Protein AF-0000000077171572 (afdb_homodimer)

Structure (mmCIF, N/CA/C/O backbone):
data_AF-0000000077171572-model_v1
#
loop_
_entity.id
_entity.type
_entity.pdbx_description
1 polymer 'Glr1565 protein'
#
loop_
_atom_site.group_PDB
_atom_site.id
_atom_site.type_symbol
_atom_site.label_atom_id
_atom_site.label_alt_id
_atom_site.label_comp_id
_atom_site.label_asym_id
_atom_site.label_entity_id
_atom_site.label_seq_id
_atom_site.pdbx_PDB_ins_code
_atom_site.Cartn_x
_atom_site.Cartn_y
_atom_site.Cartn_z
_atom_site.occupancy
_atom_site.B_iso_or_equiv
_atom_site.auth_seq_id
_atom_site.auth_comp_id
_atom_site.auth_asym_id
_atom_site.auth_atom_id
_atom_site.pdbx_PDB_model_num
ATOM 1 N N . MET A 1 1 ? 3.957 2.904 20.516 1 80.75 1 MET A N 1
ATOM 2 C CA . MET A 1 1 ? 4.52 3.291 19.234 1 80.75 1 MET A CA 1
ATOM 3 C C . MET A 1 1 ? 4.055 2.342 18.125 1 80.75 1 MET A C 1
ATOM 5 O O . MET A 1 1 ? 3.82 1.159 18.375 1 80.75 1 MET A O 1
ATOM 9 N N . LYS A 1 2 ? 3.732 2.836 16.984 1 92.31 2 LYS A N 1
ATOM 10 C CA . LYS A 1 2 ? 3.234 2.014 15.883 1 92.31 2 LYS A CA 1
ATOM 11 C C . LYS A 1 2 ? 4.148 2.117 14.664 1 92.31 2 LYS A C 1
ATOM 13 O O . LYS A 1 2 ? 4.82 3.131 14.469 1 92.31 2 LYS A O 1
ATOM 18 N N . ASN A 1 3 ? 4.188 0.983 13.938 1 97.88 3 ASN A N 1
ATOM 19 C CA . ASN A 1 3 ? 4.84 1.062 12.633 1 97.88 3 ASN A CA 1
ATOM 20 C C . ASN A 1 3 ? 4.078 1.971 11.68 1 97.88 3 ASN A C 1
ATOM 22 O O . ASN A 1 3 ? 2.918 2.307 11.922 1 97.88 3 ASN A O 1
ATOM 26 N N . PRO A 1 4 ? 4.66 2.393 10.641 1 98.5 4 PRO A N 1
ATOM 27 C CA . PRO A 1 4 ? 4.16 3.502 9.828 1 98.5 4 PRO A CA 1
ATOM 28 C C . PRO A 1 4 ? 2.781 3.221 9.227 1 98.5 4 PRO A C 1
ATOM 30 O O . PRO A 1 4 ? 1.918 4.102 9.219 1 98.5 4 PRO A O 1
ATOM 33 N N . ALA A 1 5 ? 2.539 2.006 8.734 1 98.69 5 ALA A N 1
ATOM 34 C CA . ALA A 1 5 ? 1.298 1.762 8.008 1 98.69 5 ALA A CA 1
ATOM 35 C C . ALA A 1 5 ? 0.425 0.744 8.734 1 98.69 5 ALA A C 1
ATOM 37 O O . ALA A 1 5 ? 0.934 -0.217 9.312 1 98.69 5 ALA A O 1
ATOM 38 N N . SER A 1 6 ? -0.916 0.89 8.539 1 97.69 6 SER A N 1
ATOM 39 C CA . SER A 1 6 ? -1.794 0.029 9.32 1 97.69 6 SER A CA 1
ATOM 40 C C . SER A 1 6 ? -2.861 -0.617 8.445 1 97.69 6 SER A C 1
ATOM 42 O O . SER A 1 6 ? -3.57 -1.524 8.891 1 97.69 6 SER A O 1
ATOM 44 N N . TYR A 1 7 ? -3.004 -0.207 7.246 1 98.38 7 TYR A N 1
ATOM 45 C CA . TYR A 1 7 ? -4.078 -0.691 6.387 1 98.38 7 TYR A CA 1
ATOM 46 C C . TYR A 1 7 ? -3.76 -0.437 4.918 1 98.38 7 TYR A C 1
ATOM 48 O O . TYR A 1 7 ? -2.879 0.366 4.598 1 98.38 7 TYR A O 1
ATOM 56 N N . PHE A 1 8 ? -4.336 -1.22 3.998 1 98.88 8 PHE A N 1
ATOM 57 C CA . PHE A 1 8 ? -4.164 -0.96 2.574 1 98.88 8 PHE A CA 1
ATOM 58 C C . PHE A 1 8 ? -5.461 -1.208 1.817 1 98.88 8 PHE A C 1
ATOM 60 O O . PHE A 1 8 ? -6.359 -1.885 2.32 1 98.88 8 PHE A O 1
ATOM 67 N N . GLU A 1 9 ? -5.535 -0.619 0.633 1 98.88 9 GLU A N 1
ATOM 68 C CA . GLU A 1 9 ? -6.613 -0.915 -0.305 1 98.88 9 GLU A CA 1
ATOM 69 C C . GLU A 1 9 ? -6.066 -1.173 -1.707 1 98.88 9 GLU A C 1
ATOM 71 O O . GLU A 1 9 ? -5.152 -0.484 -2.16 1 98.88 9 GLU A O 1
ATOM 76 N N . ILE A 1 10 ? -6.602 -2.164 -2.334 1 98.94 10 ILE A N 1
ATOM 77 C CA . ILE A 1 10 ? -6.324 -2.445 -3.738 1 98.94 10 ILE A CA 1
ATOM 78 C C . ILE A 1 10 ? -7.547 -2.096 -4.586 1 98.94 10 ILE A C 1
ATOM 80 O O . ILE A 1 10 ? -8.617 -2.688 -4.418 1 98.94 10 ILE A O 1
ATOM 84 N N . PRO A 1 11 ? -7.406 -1.136 -5.465 1 98.94 11 PRO A N 1
ATOM 85 C CA . PRO A 1 11 ? -8.539 -0.764 -6.312 1 98.94 11 PRO A CA 1
ATOM 86 C C . PRO A 1 11 ? -8.914 -1.856 -7.312 1 98.94 11 PRO A C 1
ATOM 88 O O . PRO A 1 11 ? -8.031 -2.535 -7.848 1 98.94 11 PRO A O 1
ATOM 91 N N . VAL A 1 12 ? -10.188 -1.938 -7.566 1 98.88 12 VAL A N 1
ATOM 92 C CA . VAL A 1 12 ? -10.617 -2.961 -8.516 1 98.88 12 VAL A CA 1
ATOM 93 C C . VAL A 1 12 ? -11.734 -2.408 -9.398 1 98.88 12 VAL A C 1
ATOM 95 O O . VAL A 1 12 ? -12.492 -1.529 -8.984 1 98.88 12 VAL A O 1
ATOM 98 N N . LEU A 1 13 ? -11.867 -2.916 -10.641 1 98.62 13 LEU A N 1
ATOM 99 C CA . LEU A 1 13 ? -12.922 -2.537 -11.578 1 98.62 13 LEU A CA 1
ATOM 100 C C . LEU A 1 13 ? -14.18 -3.363 -11.344 1 98.62 13 LEU A C 1
ATOM 102 O O . LEU A 1 13 ? -15.297 -2.852 -11.469 1 98.62 13 LEU A O 1
ATOM 106 N N . ASP A 1 14 ? -14.008 -4.594 -11.055 1 98.69 14 ASP A N 1
ATOM 107 C CA . ASP A 1 14 ? -15.07 -5.555 -10.773 1 98.69 14 ASP A CA 1
ATOM 108 C C . ASP A 1 14 ? -14.781 -6.34 -9.492 1 98.69 14 ASP A C 1
ATOM 110 O O . ASP A 1 14 ? -13.938 -7.238 -9.492 1 98.69 14 ASP A O 1
ATOM 114 N N . ILE A 1 15 ? -15.578 -6.059 -8.445 1 98.81 15 ILE A N 1
ATOM 115 C CA . ILE A 1 15 ? -15.273 -6.57 -7.109 1 98.81 15 ILE A CA 1
ATOM 116 C C . ILE A 1 15 ? -15.477 -8.086 -7.078 1 98.81 15 ILE A C 1
ATOM 118 O O . ILE A 1 15 ? -14.727 -8.805 -6.418 1 98.81 15 ILE A O 1
ATOM 122 N N . GLU A 1 16 ? -16.438 -8.602 -7.816 1 98.69 16 GLU A N 1
ATOM 123 C CA . GLU A 1 16 ? -16.672 -10.039 -7.848 1 98.69 16 GLU A CA 1
ATOM 124 C C . GLU A 1 16 ? -15.516 -10.773 -8.523 1 98.69 16 GLU A C 1
ATOM 126 O O . GLU A 1 16 ? -15.047 -11.805 -8.031 1 98.69 16 GLU A O 1
ATOM 131 N N . ARG A 1 17 ? -15.094 -10.234 -9.609 1 98.75 17 ARG A N 1
ATOM 132 C CA . ARG A 1 17 ? -13.961 -10.82 -10.328 1 98.75 17 ARG A CA 1
ATOM 133 C C . ARG A 1 17 ? -12.695 -10.789 -9.469 1 98.75 17 ARG A C 1
ATOM 135 O O . ARG A 1 17 ? -11.945 -11.766 -9.43 1 98.75 17 ARG A O 1
ATOM 142 N N . ALA A 1 18 ? -12.461 -9.703 -8.797 1 98.88 18 ALA A N 1
ATOM 143 C CA . ALA A 1 18 ? -11.281 -9.562 -7.945 1 98.88 18 ALA A CA 1
ATOM 144 C C . ALA A 1 18 ? -11.328 -10.547 -6.777 1 98.88 18 ALA A C 1
ATOM 146 O O . ALA A 1 18 ? -10.328 -11.18 -6.453 1 98.88 18 ALA A O 1
ATOM 147 N N . VAL A 1 19 ? -12.484 -10.625 -6.148 1 98.88 19 VAL A N 1
ATOM 148 C CA . VAL A 1 19 ? -12.648 -11.547 -5.031 1 98.88 19 VAL A CA 1
ATOM 149 C C . VAL A 1 19 ? -12.352 -12.977 -5.492 1 98.88 19 VAL A C 1
ATOM 151 O O . VAL A 1 19 ? -11.648 -13.719 -4.809 1 98.88 19 VAL A O 1
ATOM 154 N N . GLN A 1 20 ? -12.867 -13.352 -6.602 1 98.81 20 GLN A N 1
ATOM 155 C CA . GLN A 1 20 ? -12.609 -14.68 -7.145 1 98.81 20 GLN A CA 1
ATOM 156 C C . GLN A 1 20 ? -11.117 -14.906 -7.379 1 98.81 20 GLN A C 1
ATOM 158 O O . GLN A 1 20 ? -10.578 -15.953 -7.027 1 98.81 20 GLN A O 1
ATOM 163 N N . PHE A 1 21 ? -10.461 -13.945 -7.914 1 98.94 21 PHE A N 1
ATOM 164 C CA . PHE A 1 21 ? -9.039 -14.016 -8.203 1 98.94 21 PHE A CA 1
ATOM 165 C C . PHE A 1 21 ? -8.227 -14.195 -6.926 1 98.94 21 PHE A C 1
ATOM 167 O O . PHE A 1 21 ? -7.461 -15.148 -6.797 1 98.94 21 PHE A O 1
ATOM 174 N N . TYR A 1 22 ? -8.383 -13.305 -6 1 98.94 22 TYR A N 1
ATOM 175 C CA . TYR A 1 22 ? -7.57 -13.305 -4.789 1 98.94 22 TYR A CA 1
ATOM 176 C C . TYR A 1 22 ? -7.902 -14.508 -3.912 1 98.94 22 TYR A C 1
ATOM 178 O O . TYR A 1 22 ? -7.031 -15.039 -3.219 1 98.94 22 TYR A O 1
ATOM 186 N N . SER A 1 23 ? -9.18 -14.961 -3.934 1 98.88 23 SER A N 1
ATOM 187 C CA . SER A 1 23 ? -9.531 -16.188 -3.223 1 98.88 23 SER A CA 1
ATOM 188 C C . SER A 1 23 ? -8.836 -17.406 -3.836 1 98.88 23 SER A C 1
ATOM 190 O O . SER A 1 23 ? -8.312 -18.25 -3.115 1 98.88 23 SER A O 1
ATOM 192 N N . ALA A 1 24 ? -8.852 -17.469 -5.109 1 98.88 24 ALA A N 1
ATOM 193 C CA . ALA A 1 24 ? -8.227 -18.594 -5.805 1 98.88 24 ALA A CA 1
ATOM 194 C C . ALA A 1 24 ? -6.719 -18.609 -5.578 1 98.88 24 ALA A C 1
ATOM 196 O O . ALA A 1 24 ? -6.117 -19.672 -5.434 1 98.88 24 ALA A O 1
ATOM 197 N N . VAL A 1 25 ? -6.098 -17.484 -5.59 1 98.88 25 VAL A N 1
ATOM 198 C CA . VAL A 1 25 ? -4.645 -17.375 -5.543 1 98.88 25 VAL A CA 1
ATOM 199 C C . VAL A 1 25 ? -4.156 -17.562 -4.109 1 98.88 25 VAL A C 1
ATOM 201 O O . VAL A 1 25 ? -3.145 -18.234 -3.875 1 98.88 25 VAL A O 1
ATOM 204 N N . PHE A 1 26 ? -4.898 -17 -3.104 1 98.69 26 PHE A N 1
ATOM 205 C CA . PHE A 1 26 ? -4.352 -16.938 -1.754 1 98.69 26 PHE A CA 1
ATOM 206 C C . PHE A 1 26 ? -5.203 -17.766 -0.79 1 98.69 26 PHE A C 1
ATOM 208 O O . PHE A 1 26 ? -4.797 -18 0.349 1 98.69 26 PHE A O 1
ATOM 215 N N . GLY A 1 27 ? -6.418 -18.062 -1.201 1 98.19 27 GLY A N 1
ATOM 216 C CA . GLY A 1 27 ? -7.309 -18.828 -0.352 1 98.19 27 GLY A CA 1
ATOM 217 C C . GLY A 1 27 ? -8.062 -17.984 0.657 1 98.19 27 GLY A C 1
ATOM 218 O O . GLY A 1 27 ? -8.617 -18.5 1.624 1 98.19 27 GLY A O 1
ATOM 219 N N . TYR A 1 28 ? -8.07 -16.734 0.518 1 97.69 28 TYR A N 1
ATOM 220 C CA . TYR A 1 28 ? -8.75 -15.836 1.451 1 97.69 28 TYR A CA 1
ATOM 221 C C . TYR A 1 28 ? -10.258 -15.945 1.318 1 97.69 28 TYR A C 1
ATOM 223 O O . TYR A 1 28 ? -10.781 -16.125 0.214 1 97.69 28 TYR A O 1
ATOM 231 N N . HIS A 1 29 ? -10.875 -15.82 2.428 1 97.5 29 HIS A N 1
ATOM 232 C CA . HIS A 1 29 ? -12.305 -15.539 2.475 1 97.5 29 HIS A CA 1
ATOM 233 C C . HIS A 1 29 ? -12.57 -14.062 2.746 1 97.5 29 HIS A C 1
ATOM 235 O O . HIS A 1 29 ? -12.109 -13.523 3.754 1 97.5 29 HIS A O 1
ATOM 241 N N . PHE A 1 30 ? -13.391 -13.461 1.869 1 98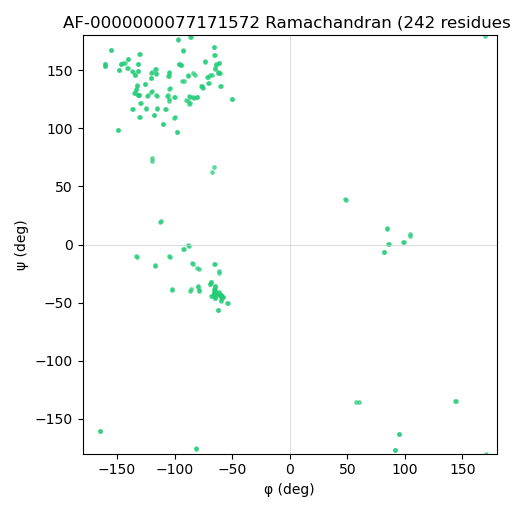.5 30 PHE A N 1
ATOM 242 C CA . PHE A 1 30 ? -13.625 -12.023 1.96 1 98.5 30 PHE A CA 1
ATOM 243 C C . PHE A 1 30 ? -15 -11.734 2.539 1 98.5 30 PHE A C 1
ATOM 245 O O . PHE A 1 30 ? -15.961 -12.461 2.271 1 98.5 30 PHE A O 1
ATOM 252 N N . VAL A 1 31 ? -15.086 -10.68 3.299 1 98.12 31 VAL A N 1
ATOM 253 C CA . VAL A 1 31 ? -16.344 -10.117 3.748 1 98.12 31 VAL A CA 1
ATOM 254 C C . VAL A 1 31 ? -16.641 -8.82 2.988 1 98.12 31 VAL A C 1
ATOM 256 O O . VAL A 1 31 ? -15.797 -7.922 2.945 1 98.12 31 VAL A O 1
ATOM 259 N N . LYS A 1 32 ? -17.844 -8.758 2.416 1 97.81 32 LYS A N 1
ATOM 260 C CA . LYS A 1 32 ? -18.188 -7.57 1.637 1 97.81 32 LYS A CA 1
ATOM 261 C C . LYS A 1 32 ? -18.891 -6.531 2.502 1 97.81 32 LYS A C 1
ATOM 263 O O . LYS A 1 32 ? -19.688 -6.883 3.375 1 97.81 32 LYS A O 1
ATOM 268 N N . GLU A 1 33 ? -18.5 -5.301 2.199 1 96 33 GLU A N 1
ATOM 269 C CA . GLU A 1 33 ? -19.109 -4.172 2.906 1 96 33 GLU A CA 1
ATOM 270 C C . GLU A 1 33 ? -19.219 -2.951 1.998 1 96 33 GLU A C 1
ATOM 272 O O . GLU A 1 33 ? -18.516 -2.85 0.992 1 96 33 GLU A O 1
ATOM 277 N N . GLN A 1 34 ? -20.188 -2.084 2.336 1 94.38 34 GLN A N 1
ATOM 278 C CA . GLN A 1 34 ? -20.281 -0.767 1.715 1 94.38 34 GLN A CA 1
ATOM 279 C C . GLN A 1 34 ? -19.797 0.323 2.666 1 94.38 34 GLN A C 1
ATOM 281 O O . GLN A 1 34 ? -20.297 0.445 3.787 1 94.38 34 GLN A O 1
ATOM 286 N N . ILE A 1 35 ? -18.891 1.032 2.184 1 89.06 35 ILE A N 1
ATOM 287 C CA . ILE A 1 35 ? -18.344 2.119 2.992 1 89.06 35 ILE A CA 1
ATOM 288 C C . ILE A 1 35 ? -18.328 3.41 2.18 1 89.06 35 ILE A C 1
ATOM 290 O O . ILE A 1 35 ? -17.656 3.49 1.144 1 89.06 35 ILE A O 1
ATOM 294 N N . HIS A 1 36 ? -18.984 4.414 2.678 1 87.69 36 HIS A N 1
ATOM 295 C CA . HIS A 1 36 ? -19.031 5.723 2.033 1 87.69 36 HIS A CA 1
ATOM 296 C C . HIS A 1 36 ? -19.359 5.594 0.548 1 87.69 36 HIS A C 1
ATOM 298 O O . HIS A 1 36 ? -18.688 6.199 -0.289 1 87.69 36 HIS A O 1
ATOM 304 N N . GLY A 1 37 ? -20.25 4.699 0.146 1 90.75 37 GLY A N 1
ATOM 305 C CA . GLY A 1 37 ? -20.734 4.559 -1.218 1 90.75 37 GLY A CA 1
ATOM 306 C C . GLY A 1 37 ? -19.844 3.689 -2.084 1 90.75 37 GLY A C 1
ATOM 307 O O . GLY A 1 37 ? -20.109 3.514 -3.275 1 90.75 37 GLY A O 1
ATOM 308 N N . ASN A 1 38 ? -18.781 3.178 -1.508 1 95.62 38 ASN A N 1
ATOM 309 C CA . ASN A 1 38 ? -17.891 2.289 -2.232 1 95.62 38 ASN A CA 1
ATOM 310 C C . ASN A 1 38 ? -18.062 0.835 -1.805 1 95.62 38 ASN A C 1
ATOM 312 O O . ASN A 1 38 ? -18.406 0.56 -0.652 1 95.62 38 ASN A O 1
ATOM 316 N N . GLU A 1 39 ? -17.859 -0.035 -2.711 1 98 39 GLU A N 1
ATOM 317 C CA . GLU A 1 39 ? -17.906 -1.464 -2.416 1 98 39 GLU A CA 1
ATOM 318 C C . GLU A 1 39 ? -16.547 -1.975 -1.951 1 98 39 GLU A C 1
ATOM 320 O O . GLU A 1 39 ? -15.531 -1.757 -2.621 1 98 39 GLU A O 1
ATOM 325 N N . MET A 1 40 ? -16.578 -2.639 -0.82 1 98.31 40 MET A N 1
ATOM 326 C CA . MET A 1 40 ? -15.328 -3.18 -0.266 1 98.31 40 MET A CA 1
ATOM 327 C C . MET A 1 40 ? -15.422 -4.695 -0.112 1 98.31 40 MET A C 1
ATOM 329 O O . MET A 1 40 ? -16.484 -5.23 0.178 1 98.31 40 MET A O 1
ATOM 333 N N . ALA A 1 41 ? -14.398 -5.379 -0.334 1 98.81 41 ALA A N 1
ATOM 334 C CA . ALA A 1 41 ? -14.172 -6.758 0.09 1 98.81 41 ALA A CA 1
ATOM 335 C C . ALA A 1 41 ? -12.977 -6.852 1.034 1 98.81 41 ALA A C 1
ATOM 337 O O . ALA A 1 41 ? -11.836 -6.676 0.615 1 98.81 41 ALA A O 1
ATOM 338 N N . LEU A 1 42 ? -13.242 -7.156 2.281 1 98.62 42 LEU A N 1
ATOM 339 C CA . LEU A 1 42 ? -12.242 -7.059 3.336 1 98.62 42 LEU A CA 1
ATOM 340 C C . LEU A 1 42 ? -11.375 -8.312 3.379 1 98.62 42 LEU A C 1
ATOM 342 O O . LEU A 1 42 ? -11.891 -9.43 3.443 1 98.62 42 LEU A O 1
ATOM 346 N N . PHE A 1 43 ? -10.039 -8.133 3.318 1 98.69 43 PHE A N 1
ATOM 347 C CA . PHE A 1 43 ? -9.125 -9.234 3.625 1 98.69 43 PHE A CA 1
ATOM 348 C C . PHE A 1 43 ? -9.305 -9.703 5.059 1 98.69 43 PHE A C 1
ATOM 350 O O . PHE A 1 43 ? -9.781 -8.953 5.914 1 98.69 43 PHE A O 1
ATOM 357 N N . PRO A 1 44 ? -8.922 -10.938 5.312 1 98 44 PRO A N 1
ATOM 358 C CA . PRO A 1 44 ? -8.969 -11.367 6.711 1 98 44 PRO A CA 1
ATOM 359 C C . PRO A 1 44 ? -7.992 -10.602 7.598 1 98 44 PRO A C 1
ATOM 361 O O . PRO A 1 44 ? -6.965 -10.117 7.113 1 98 44 PRO A O 1
ATOM 364 N N . ILE A 1 45 ? -8.336 -10.484 8.812 1 96.19 45 ILE A N 1
ATOM 365 C CA . ILE A 1 45 ? -7.445 -9.898 9.812 1 96.19 45 ILE A CA 1
ATOM 366 C C . ILE A 1 45 ? -7.234 -10.891 10.953 1 96.19 45 ILE A C 1
ATOM 368 O O . ILE A 1 45 ? -8.195 -11.469 11.461 1 96.19 45 ILE A O 1
ATOM 372 N N . TYR A 1 46 ? -6.051 -11.133 11.273 1 94.81 46 TYR A N 1
ATOM 373 C CA . TYR A 1 46 ? -5.676 -11.969 12.406 1 94.81 46 TYR A CA 1
ATOM 374 C C . TYR A 1 46 ? -5.051 -11.133 13.516 1 94.81 46 TYR A C 1
ATOM 376 O O . TYR A 1 46 ? -3.857 -10.828 13.477 1 94.81 46 TYR A O 1
ATOM 384 N N . GLU A 1 47 ? -5.848 -10.922 14.516 1 89.62 47 GLU A N 1
ATOM 385 C CA . GLU A 1 47 ? -5.418 -10.055 15.609 1 89.62 47 GLU A CA 1
ATOM 386 C C . GLU A 1 47 ? -4.168 -10.609 16.297 1 89.62 47 GLU A C 1
ATOM 388 O O . GLU A 1 47 ? -4.066 -11.812 16.531 1 89.62 47 GLU A O 1
ATOM 393 N N . GLY A 1 48 ? -3.271 -9.727 16.562 1 89.31 48 GLY A N 1
ATOM 394 C CA . GLY A 1 48 ? -2.064 -10.117 17.266 1 89.31 48 GLY A CA 1
ATOM 395 C C . GLY A 1 48 ? -1.013 -10.734 16.359 1 89.31 48 GLY A C 1
ATOM 396 O O . GLY A 1 48 ? 0.079 -11.078 16.828 1 89.31 48 GLY A O 1
ATOM 397 N N . GLN A 1 49 ? -1.4 -10.922 15.172 1 93.62 49 GLN A N 1
ATOM 398 C CA . GLN A 1 49 ? -0.449 -11.5 14.227 1 93.62 49 GLN A CA 1
ATOM 399 C C . GLN A 1 49 ? 0.272 -10.406 13.438 1 93.62 49 GLN A C 1
ATOM 401 O O . GLN A 1 49 ? -0.244 -9.297 13.289 1 93.62 49 GLN A O 1
ATOM 406 N N . GLU A 1 50 ? 1.431 -10.68 12.969 1 94.75 50 GLU A N 1
ATOM 407 C CA . GLU A 1 50 ? 2.238 -9.727 12.211 1 94.75 50 GLU A CA 1
ATOM 408 C C . GLU A 1 50 ? 1.56 -9.352 10.898 1 94.75 50 GLU A C 1
ATOM 410 O O . GLU A 1 50 ? 0.735 -10.102 10.375 1 94.75 50 GLU A O 1
ATOM 415 N N . GLY A 1 51 ? 1.935 -8.156 10.438 1 97.44 51 GLY A N 1
ATOM 416 C CA . GLY A 1 51 ? 1.383 -7.684 9.18 1 97.44 51 GLY A CA 1
ATOM 417 C C . GLY A 1 51 ? 0.119 -6.863 9.352 1 97.44 51 GLY A C 1
ATOM 418 O O . GLY A 1 51 ? -0.257 -6.523 10.477 1 97.44 51 GLY A O 1
ATOM 419 N N . ILE A 1 52 ? -0.448 -6.477 8.172 1 98.25 52 ILE A N 1
ATOM 420 C CA . ILE A 1 52 ? -1.677 -5.688 8.203 1 98.25 52 ILE A CA 1
ATOM 421 C C . ILE A 1 52 ? -2.697 -6.289 7.234 1 98.25 52 ILE A C 1
ATOM 423 O O . ILE A 1 52 ? -2.334 -7.043 6.328 1 98.25 52 ILE A O 1
ATOM 427 N N . SER A 1 53 ? -3.914 -6 7.566 1 98.31 53 SER A N 1
ATOM 428 C CA . SER A 1 53 ? -4.996 -6.363 6.656 1 98.31 53 SER A CA 1
ATOM 429 C C . SER A 1 53 ? -5.395 -5.184 5.777 1 98.31 53 SER A C 1
ATOM 431 O O . SER A 1 53 ? -4.758 -4.129 5.816 1 98.31 53 SER A O 1
ATOM 433 N N . GLY A 1 54 ? -6.312 -5.383 4.855 1 98.44 54 GLY A N 1
ATOM 434 C CA . GLY A 1 54 ? -6.777 -4.391 3.902 1 98.44 54 GLY A CA 1
ATOM 435 C C . GLY A 1 54 ? -8.078 -4.781 3.221 1 98.44 54 GLY A C 1
ATOM 436 O O . GLY A 1 54 ? -8.844 -5.594 3.748 1 98.44 54 GLY A O 1
ATOM 437 N N . ALA A 1 55 ? -8.281 -4.129 2.113 1 98.81 55 ALA A N 1
ATOM 438 C CA . ALA A 1 55 ? -9.508 -4.422 1.374 1 98.81 55 ALA A CA 1
ATOM 439 C C . ALA A 1 55 ? -9.289 -4.266 -0.128 1 98.81 55 ALA A C 1
ATOM 441 O O . ALA A 1 55 ? -8.43 -3.498 -0.561 1 98.81 55 ALA A O 1
ATOM 442 N N . LEU A 1 56 ? -10.023 -5.023 -0.907 1 98.94 56 LEU A N 1
ATOM 443 C CA . LEU A 1 56 ? -10.328 -4.668 -2.287 1 98.94 56 LEU A CA 1
ATOM 444 C C . LEU A 1 56 ? -11.391 -3.574 -2.344 1 98.94 56 LEU A C 1
ATOM 446 O O . LEU A 1 56 ? -12.375 -3.623 -1.604 1 98.94 56 LEU A O 1
ATOM 450 N N . ALA A 1 57 ? -11.195 -2.59 -3.156 1 98.88 57 ALA A N 1
ATOM 451 C CA . ALA A 1 57 ? -12.078 -1.425 -3.129 1 98.88 57 ALA A CA 1
ATOM 452 C C . ALA A 1 57 ? -12.562 -1.069 -4.531 1 98.88 57 ALA A C 1
ATOM 454 O O . ALA A 1 57 ? -11.758 -0.91 -5.453 1 98.88 57 ALA A O 1
ATOM 455 N N . GLN A 1 58 ? -13.82 -0.917 -4.707 1 98.81 58 GLN A N 1
ATOM 456 C CA . GLN A 1 58 ? -14.438 -0.516 -5.969 1 98.81 58 GLN A CA 1
ATOM 457 C C . GLN A 1 58 ? -15.219 0.786 -5.809 1 98.81 58 GLN A C 1
ATOM 459 O O . GLN A 1 58 ? -16.078 0.9 -4.926 1 98.81 58 GLN A O 1
ATOM 464 N N . GLY A 1 59 ? -15.008 1.665 -6.66 1 97.88 59 GLY A N 1
ATOM 465 C CA . GLY A 1 59 ? -15.641 2.975 -6.707 1 97.88 59 GLY A CA 1
ATOM 466 C C . GLY A 1 59 ? -15.008 3.906 -7.723 1 97.88 59 GLY A C 1
ATOM 467 O O . GLY A 1 59 ? -14.016 3.549 -8.367 1 97.88 59 GLY A O 1
ATOM 468 N N . GLU A 1 60 ? -15.508 5.109 -7.836 1 96.44 60 GLU A N 1
ATOM 469 C CA . GLU A 1 60 ? -15.094 6.055 -8.867 1 96.44 60 GLU A CA 1
ATOM 470 C C . GLU A 1 60 ? -13.625 6.457 -8.688 1 96.44 60 GLU A C 1
ATOM 472 O O . GLU A 1 60 ? -12.898 6.602 -9.672 1 96.44 60 GLU A O 1
ATOM 477 N N . ILE A 1 61 ? -13.203 6.57 -7.48 1 95.88 61 ILE A N 1
ATOM 478 C CA . ILE A 1 61 ? -11.875 7.105 -7.223 1 95.88 61 ILE A CA 1
ATOM 479 C C . ILE A 1 61 ? -10.867 5.961 -7.145 1 95.88 61 ILE A C 1
ATOM 481 O O . ILE A 1 61 ? -9.672 6.191 -6.945 1 95.88 61 ILE A O 1
ATOM 485 N N . TYR A 1 62 ? -11.305 4.762 -7.227 1 98.25 62 TYR A N 1
ATOM 486 C CA . TYR A 1 62 ? -10.453 3.58 -7.176 1 98.25 62 TYR A CA 1
ATOM 487 C C . TYR A 1 62 ? -10.148 3.068 -8.578 1 98.25 62 TYR A C 1
ATOM 489 O O . TYR A 1 62 ? -10.906 2.27 -9.133 1 98.25 62 TYR A O 1
ATOM 497 N N . VAL A 1 63 ? -9.016 3.477 -9.023 1 98.75 63 VAL A N 1
ATOM 498 C CA . VAL A 1 63 ? -8.594 3.129 -10.375 1 98.75 63 VAL A CA 1
ATOM 499 C C . VAL A 1 63 ? -7.359 2.236 -10.328 1 98.75 63 VAL A C 1
ATOM 501 O O . VAL A 1 63 ? -6.309 2.652 -9.836 1 98.75 63 VAL A O 1
ATOM 504 N N . PRO A 1 64 ? -7.465 0.982 -10.82 1 98.88 64 PRO A N 1
ATOM 505 C CA . PRO A 1 64 ? -6.301 0.091 -10.828 1 98.88 64 PRO A CA 1
ATOM 506 C C . PRO A 1 64 ? -5.145 0.635 -11.656 1 98.88 64 PRO A C 1
ATOM 508 O O . PRO A 1 64 ? -5.367 1.308 -12.664 1 98.88 64 PRO A O 1
ATOM 511 N N . SER A 1 65 ? -3.957 0.332 -11.227 1 98.88 65 SER A N 1
ATOM 512 C CA . SER A 1 65 ? -2.764 0.794 -11.93 1 98.88 65 SER A CA 1
ATOM 513 C C . SER A 1 65 ? -1.547 -0.049 -11.562 1 98.88 65 SER A C 1
ATOM 515 O O . SER A 1 65 ? -1.469 -0.592 -10.461 1 98.88 65 SER A O 1
ATOM 517 N N . LYS A 1 66 ? -0.584 -0.105 -12.484 1 98.75 66 LYS A N 1
ATOM 518 C CA . LYS A 1 66 ? 0.719 -0.691 -12.188 1 98.75 66 LYS A CA 1
ATOM 519 C C . LYS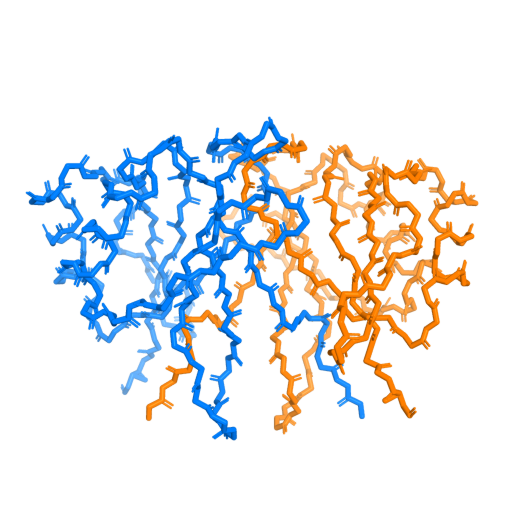 A 1 66 ? 1.642 0.327 -11.523 1 98.75 66 LYS A C 1
ATOM 521 O O . LYS A 1 66 ? 2.678 -0.039 -10.969 1 98.75 66 LYS A O 1
ATOM 526 N N . ASN A 1 67 ? 1.21 1.569 -11.68 1 98.81 67 ASN A N 1
ATOM 527 C CA . ASN A 1 67 ? 1.954 2.648 -11.039 1 98.81 67 ASN A CA 1
ATOM 528 C C . ASN A 1 67 ? 1.396 2.971 -9.656 1 98.81 67 ASN A C 1
ATOM 530 O O . ASN A 1 67 ? 0.318 2.5 -9.289 1 98.81 67 ASN A O 1
ATOM 534 N N . GLY A 1 68 ? 2.164 3.766 -8.844 1 98.81 68 GLY A N 1
ATOM 535 C CA . GLY A 1 68 ? 1.758 4.125 -7.5 1 98.81 68 GLY A CA 1
ATOM 536 C C . GLY A 1 68 ? 2.336 3.209 -6.438 1 98.81 68 GLY A C 1
ATOM 537 O O . GLY A 1 68 ? 3.324 2.514 -6.68 1 98.81 68 GLY A O 1
ATOM 538 N N . SER A 1 69 ? 1.773 3.238 -5.281 1 98.94 69 SER A N 1
ATOM 539 C CA . SER A 1 69 ? 2.289 2.471 -4.152 1 98.94 69 SER A CA 1
ATOM 540 C C . SER A 1 69 ? 2.242 0.974 -4.434 1 98.94 69 SER A C 1
ATOM 542 O O . SER A 1 69 ? 1.361 0.499 -5.152 1 98.94 69 SER A O 1
ATOM 544 N N . LEU A 1 70 ? 3.154 0.321 -3.887 1 98.88 70 LEU A N 1
ATOM 545 C CA . LEU A 1 70 ? 3.279 -1.124 -4.047 1 98.88 70 LEU A CA 1
ATOM 546 C C . LEU A 1 70 ? 3.082 -1.839 -2.715 1 98.88 70 LEU A C 1
ATOM 548 O O . LEU A 1 70 ? 3.73 -1.499 -1.722 1 98.88 70 LEU A O 1
ATOM 552 N N . ILE A 1 71 ? 2.176 -2.85 -2.721 1 98.94 71 ILE A N 1
ATOM 553 C CA . ILE A 1 71 ? 1.894 -3.65 -1.534 1 98.94 71 ILE A CA 1
ATOM 554 C C . ILE A 1 71 ? 2.543 -5.023 -1.674 1 98.94 71 ILE A C 1
ATOM 556 O O . ILE A 1 71 ? 2.445 -5.66 -2.727 1 98.94 71 ILE A O 1
ATOM 560 N N . TYR A 1 72 ? 3.189 -5.441 -0.622 1 98.88 72 TYR A N 1
ATOM 561 C CA . TYR A 1 72 ? 3.76 -6.785 -0.564 1 98.88 72 TYR A CA 1
ATOM 562 C C . TYR A 1 72 ? 2.861 -7.727 0.224 1 98.88 72 TYR A C 1
ATOM 564 O O . TYR A 1 72 ? 2.779 -7.637 1.451 1 98.88 72 TYR A O 1
ATOM 572 N N . LEU A 1 73 ? 2.24 -8.648 -0.495 1 98.88 73 LEU A N 1
ATOM 573 C CA . LEU A 1 73 ? 1.438 -9.68 0.152 1 98.88 73 LEU A CA 1
ATOM 574 C C . LEU A 1 73 ? 2.297 -10.883 0.514 1 98.88 73 LEU A C 1
ATOM 576 O O . LEU A 1 73 ? 3.195 -11.266 -0.242 1 98.88 73 LEU A O 1
ATOM 580 N N . ASN A 1 74 ? 1.94 -11.484 1.623 1 98.44 74 ASN A N 1
ATOM 581 C CA . ASN A 1 74 ? 2.701 -12.641 2.094 1 98.44 74 ASN A CA 1
ATOM 582 C C . ASN A 1 74 ? 2.363 -13.898 1.294 1 98.44 74 ASN A C 1
ATOM 584 O O . ASN A 1 74 ? 1.199 -14.141 0.972 1 98.44 74 ASN A O 1
ATOM 588 N N . SER A 1 75 ? 3.357 -14.648 0.934 1 98.12 75 SER A N 1
ATOM 589 C CA . SER A 1 75 ? 3.225 -15.961 0.321 1 98.12 75 SER A CA 1
ATOM 590 C C . SER A 1 75 ? 4.164 -16.969 0.974 1 98.12 75 SER A C 1
ATOM 592 O O . SER A 1 75 ? 5.336 -16.672 1.207 1 98.12 75 SER A O 1
ATOM 594 N N . SER A 1 76 ? 3.682 -18.188 1.317 1 96.88 76 SER A N 1
ATOM 595 C CA . SER A 1 76 ? 4.523 -19.234 1.863 1 96.88 76 SER A CA 1
ATOM 596 C C . SER A 1 76 ? 5.297 -19.953 0.759 1 96.88 76 SER A C 1
ATOM 598 O O . SER A 1 76 ? 6.27 -20.656 1.032 1 96.88 76 SER A O 1
ATOM 600 N N . ASP A 1 77 ? 4.828 -19.844 -0.401 1 97.81 77 ASP A N 1
ATOM 601 C CA . ASP A 1 77 ? 5.418 -20.453 -1.589 1 97.81 77 ASP A CA 1
ATOM 602 C C . ASP A 1 77 ? 5.148 -19.609 -2.83 1 97.81 77 ASP A C 1
ATOM 604 O O . ASP A 1 77 ? 4.125 -19.781 -3.494 1 97.81 77 ASP A O 1
ATOM 608 N N . ILE A 1 78 ? 6.125 -18.781 -3.242 1 98.56 78 ILE A N 1
ATOM 609 C CA . ILE A 1 78 ? 5.945 -17.812 -4.312 1 98.56 78 ILE A CA 1
ATOM 610 C C . ILE A 1 78 ? 5.703 -18.531 -5.633 1 98.56 78 ILE A C 1
ATOM 612 O O . ILE A 1 78 ? 4.855 -18.125 -6.43 1 98.56 78 ILE A O 1
ATOM 616 N N . ASP A 1 79 ? 6.418 -19.562 -5.867 1 98.19 79 ASP A N 1
ATOM 617 C CA . ASP A 1 79 ? 6.266 -20.281 -7.129 1 98.19 79 ASP A CA 1
ATOM 618 C C . ASP A 1 79 ? 4.84 -20.797 -7.293 1 98.19 79 ASP A C 1
ATOM 620 O O . ASP A 1 79 ? 4.234 -20.641 -8.359 1 98.19 79 ASP A O 1
ATOM 624 N N . ASP A 1 80 ? 4.371 -21.422 -6.25 1 98.62 80 ASP A N 1
ATOM 625 C CA . ASP A 1 80 ? 2.994 -21.891 -6.273 1 98.62 80 ASP A CA 1
ATOM 626 C C . ASP A 1 80 ? 2.012 -20.75 -6.457 1 98.62 80 ASP A C 1
ATOM 628 O O . ASP A 1 80 ? 1.064 -20.844 -7.238 1 98.62 80 ASP A O 1
ATOM 632 N N . THR A 1 81 ? 2.207 -19.625 -5.727 1 98.88 81 THR A N 1
ATOM 633 C CA . THR A 1 81 ? 1.349 -18.453 -5.82 1 98.88 81 THR A CA 1
ATOM 634 C C . THR A 1 81 ? 1.336 -17.906 -7.242 1 98.88 81 THR A C 1
ATOM 636 O O . THR A 1 81 ? 0.271 -17.609 -7.793 1 98.88 81 THR A O 1
ATOM 639 N N . LEU A 1 82 ? 2.514 -17.797 -7.867 1 98.88 82 LEU A N 1
ATOM 640 C CA . LEU A 1 82 ? 2.604 -17.266 -9.227 1 98.88 82 LEU A CA 1
ATOM 641 C C . LEU A 1 82 ? 1.905 -18.188 -10.219 1 98.88 82 LEU A C 1
ATOM 643 O O . LEU A 1 82 ? 1.298 -17.719 -11.18 1 98.88 82 LEU A O 1
ATOM 647 N N . SER A 1 83 ? 2.047 -19.484 -9.977 1 98.88 83 SER A N 1
ATOM 648 C CA . SER A 1 83 ? 1.326 -20.422 -10.812 1 98.88 83 SER A CA 1
ATOM 649 C C . SER A 1 83 ? -0.18 -20.203 -10.742 1 98.88 83 SER A C 1
ATOM 651 O O . SER A 1 83 ? -0.858 -20.172 -11.773 1 98.88 83 SER A O 1
ATOM 653 N N . LYS A 1 84 ? -0.68 -20.016 -9.586 1 98.94 84 LYS A N 1
ATOM 654 C CA . LYS A 1 84 ? -2.104 -19.75 -9.398 1 98.94 84 LYS A CA 1
ATOM 655 C C . LYS A 1 84 ? -2.5 -18.406 -10.016 1 98.94 84 LYS A C 1
ATOM 657 O O . LYS A 1 84 ? -3.6 -18.281 -10.562 1 98.94 84 LYS A O 1
ATOM 662 N N . VAL A 1 85 ? -1.649 -17.391 -9.883 1 98.94 85 VAL A N 1
ATOM 663 C CA . VAL A 1 85 ? -1.893 -16.094 -10.508 1 98.94 85 VAL A CA 1
ATOM 664 C C . VAL A 1 85 ? -2.127 -16.281 -12.008 1 98.94 85 VAL A C 1
ATOM 666 O O . VAL A 1 85 ? -3.123 -15.789 -12.547 1 98.94 85 VAL A O 1
ATOM 669 N N . GLN A 1 86 ? -1.254 -16.984 -12.633 1 98.81 86 GLN A N 1
ATOM 670 C CA . GLN A 1 86 ? -1.343 -17.188 -14.07 1 98.81 86 GLN A CA 1
ATOM 671 C C . GLN A 1 86 ? -2.576 -18 -14.445 1 98.81 86 GLN A C 1
ATOM 673 O O . GLN A 1 86 ? -3.268 -17.688 -15.414 1 98.81 86 GLN A O 1
ATOM 678 N N . LEU A 1 87 ? -2.832 -19.016 -13.68 1 98.69 87 LEU A N 1
ATOM 679 C CA . LEU A 1 87 ? -3.979 -19.875 -13.93 1 98.69 87 LEU A CA 1
ATOM 680 C C . LEU A 1 87 ? -5.285 -19.094 -13.828 1 98.69 87 LEU A C 1
ATOM 682 O O . LEU A 1 87 ? -6.285 -19.469 -14.445 1 98.69 87 LEU A O 1
ATOM 686 N N . ASN A 1 88 ? -5.254 -18 -13.117 1 98.75 88 ASN A N 1
ATOM 687 C CA . ASN A 1 88 ? -6.492 -17.266 -12.844 1 98.75 88 ASN A CA 1
ATOM 688 C C . ASN A 1 88 ? -6.512 -15.914 -13.547 1 98.75 88 ASN A C 1
ATOM 690 O O . ASN A 1 88 ? -7.211 -15 -13.117 1 98.75 88 ASN A O 1
ATOM 694 N N . GLY A 1 89 ? -5.723 -15.766 -14.523 1 98.25 89 GLY A N 1
ATOM 695 C CA . GLY A 1 89 ? -5.867 -14.625 -15.422 1 98.25 89 GLY A CA 1
ATOM 696 C C . GLY A 1 89 ? -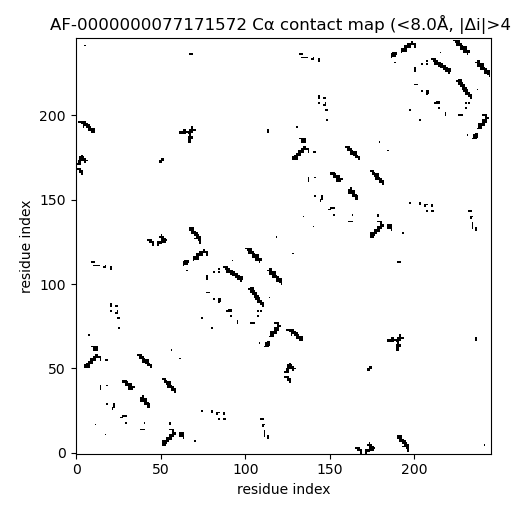4.91 -13.492 -15.102 1 98.25 89 GLY A C 1
ATOM 697 O O . GLY A 1 89 ? -4.965 -12.438 -15.734 1 98.25 89 GLY A O 1
ATOM 698 N N . GLY A 1 90 ? -4.027 -13.633 -14.117 1 98.81 90 GLY A N 1
ATOM 699 C CA . GLY A 1 90 ? -2.965 -12.664 -13.875 1 98.81 90 GLY A CA 1
ATOM 700 C C . GLY A 1 90 ? -1.712 -12.938 -14.688 1 98.81 90 GLY A C 1
ATOM 701 O O . GLY A 1 90 ? -1.688 -13.844 -15.516 1 98.81 90 GLY A O 1
ATOM 702 N N . ALA A 1 91 ? -0.751 -12.047 -14.492 1 98.88 91 ALA A N 1
ATOM 703 C CA . ALA A 1 91 ? 0.517 -12.18 -15.203 1 98.88 91 ALA A CA 1
ATOM 704 C C . ALA A 1 91 ? 1.7 -11.969 -14.258 1 98.88 91 ALA A C 1
ATOM 706 O O . ALA A 1 91 ? 1.638 -11.141 -13.352 1 98.88 91 ALA A O 1
ATOM 707 N N . VAL A 1 92 ? 2.768 -12.734 -14.57 1 98.81 92 VAL A N 1
ATOM 708 C CA . VAL A 1 92 ? 3.996 -12.547 -13.805 1 98.81 92 VAL A CA 1
ATOM 709 C C . VAL A 1 92 ? 4.75 -11.328 -14.336 1 98.81 92 VAL A C 1
ATOM 711 O O . VAL A 1 92 ? 4.98 -11.211 -15.547 1 98.81 92 VAL A O 1
ATOM 714 N N . LEU A 1 93 ? 5.07 -10.453 -13.469 1 98.75 93 LEU A N 1
ATOM 715 C CA . LEU A 1 93 ? 5.828 -9.266 -13.859 1 98.75 93 LEU A CA 1
ATOM 716 C C . LEU A 1 93 ? 7.297 -9.406 -13.469 1 98.75 93 LEU A C 1
ATOM 718 O O . LEU A 1 93 ? 8.18 -8.867 -14.141 1 98.75 93 LEU A O 1
ATOM 722 N N . LEU A 1 94 ? 7.586 -9.984 -12.328 1 98.06 94 LEU A N 1
ATOM 723 C CA . LEU A 1 94 ? 8.906 -10.32 -11.805 1 98.06 94 LEU A CA 1
ATOM 724 C C . LEU A 1 94 ? 8.906 -11.719 -11.188 1 98.06 94 LEU A C 1
ATOM 726 O O . LEU A 1 94 ? 8.172 -11.984 -10.234 1 98.06 94 LEU A O 1
ATOM 730 N N . PRO A 1 95 ? 9.672 -12.594 -11.758 1 98.19 95 PRO A N 1
ATOM 731 C CA . PRO A 1 95 ? 9.727 -13.922 -11.148 1 98.19 95 PRO A CA 1
ATOM 732 C C . PRO A 1 95 ? 10.352 -13.914 -9.758 1 98.19 95 PRO A C 1
ATOM 734 O O . PRO A 1 95 ? 10.891 -12.891 -9.328 1 98.19 95 PRO A O 1
ATOM 737 N N . MET A 1 96 ? 10.211 -15.055 -9.125 1 97.75 96 MET A N 1
ATOM 738 C CA . MET A 1 96 ? 10.82 -15.164 -7.805 1 97.75 96 MET A CA 1
ATOM 739 C C . MET A 1 96 ? 12.281 -14.719 -7.84 1 97.75 96 MET A C 1
ATOM 741 O O . MET A 1 96 ? 13.062 -15.211 -8.648 1 97.75 96 MET A O 1
ATOM 745 N N . THR A 1 97 ? 12.602 -13.805 -7.016 1 96.62 97 THR A N 1
ATOM 746 C CA . THR A 1 97 ? 13.922 -13.18 -6.973 1 96.62 97 THR A CA 1
ATOM 747 C C . THR A 1 97 ? 14.422 -13.07 -5.535 1 96.62 97 THR A C 1
ATOM 749 O O . THR A 1 97 ? 13.695 -12.609 -4.652 1 96.62 97 THR A O 1
ATOM 752 N N . PRO A 1 98 ? 15.641 -13.5 -5.266 1 94.31 98 PRO A N 1
ATOM 753 C CA . PRO A 1 98 ? 16.156 -13.367 -3.906 1 94.31 98 PRO A CA 1
ATOM 754 C C . PRO A 1 98 ? 16.453 -11.914 -3.531 1 94.31 98 PRO A C 1
ATOM 756 O O . PRO A 1 98 ? 16.906 -11.133 -4.371 1 94.31 98 PRO A O 1
ATOM 759 N N . VAL A 1 99 ? 16.141 -11.555 -2.379 1 91 99 VAL A N 1
ATOM 760 C CA . VAL A 1 99 ? 16.453 -10.234 -1.849 1 91 99 VAL A CA 1
ATOM 761 C C . VAL A 1 99 ? 17.344 -10.383 -0.613 1 91 99 VAL A C 1
ATOM 763 O O . VAL A 1 99 ? 16.906 -10.102 0.506 1 91 99 VAL A O 1
ATOM 766 N N . GLY A 1 100 ? 18.5 -10.68 -0.773 1 83.88 100 GLY A N 1
ATOM 767 C CA . GLY A 1 100 ? 19.5 -10.867 0.277 1 83.88 100 GLY A CA 1
ATOM 768 C C . GLY A 1 100 ? 19.094 -11.922 1.294 1 83.88 100 GLY A C 1
ATOM 769 O O . GLY A 1 100 ? 18.703 -13.031 0.926 1 83.88 100 GLY A O 1
ATOM 770 N N . GLU A 1 101 ? 19.312 -11.539 2.604 1 84.81 101 GLU A N 1
ATOM 771 C CA . GLU A 1 101 ? 19.047 -12.484 3.686 1 84.81 101 GLU A CA 1
ATOM 772 C C . GLU A 1 101 ? 17.594 -12.406 4.148 1 84.81 101 GLU A C 1
ATOM 774 O O . GLU A 1 101 ? 17.172 -13.188 5.008 1 84.81 101 GLU A O 1
ATOM 779 N N . LEU A 1 102 ? 16.875 -11.586 3.572 1 85.75 102 LEU A N 1
ATOM 780 C CA . LEU A 1 102 ? 15.492 -11.375 4.02 1 85.75 102 LEU A CA 1
ATOM 781 C C . LEU A 1 102 ? 14.578 -12.477 3.486 1 85.75 102 LEU A C 1
ATOM 783 O O . LEU A 1 102 ? 13.641 -12.891 4.168 1 85.75 102 LEU A O 1
ATOM 787 N N . GLY A 1 103 ? 14.891 -12.945 2.186 1 95 103 GLY A N 1
ATOM 788 C CA . GLY A 1 103 ? 14.062 -13.961 1.55 1 95 103 GLY A CA 1
ATOM 789 C C . GLY A 1 103 ? 13.914 -13.758 0.053 1 95 103 GLY A C 1
ATOM 790 O O . GLY A 1 103 ? 14.906 -13.609 -0.66 1 95 103 GLY A O 1
ATOM 791 N N . PHE A 1 104 ? 12.633 -13.906 -0.396 1 97.25 104 PHE A N 1
ATOM 792 C CA . PHE A 1 104 ? 12.359 -13.828 -1.825 1 97.25 104 PHE A CA 1
ATOM 793 C C . PHE A 1 104 ? 11.188 -12.891 -2.102 1 97.25 104 PHE A C 1
ATOM 795 O O . PHE A 1 104 ? 10.273 -12.781 -1.282 1 97.25 104 PHE A O 1
ATOM 802 N N . VAL A 1 105 ? 11.242 -12.273 -3.25 1 97.75 105 VAL A N 1
ATOM 803 C CA . VAL A 1 105 ? 10.125 -11.445 -3.697 1 97.75 105 VAL A CA 1
ATOM 804 C C . VAL A 1 105 ? 9.75 -11.812 -5.129 1 97.75 105 VAL A C 1
ATOM 806 O O . VAL A 1 105 ? 10.508 -12.492 -5.824 1 97.75 105 VAL A O 1
ATOM 809 N N . ALA A 1 106 ? 8.648 -11.422 -5.52 1 98.62 106 ALA A N 1
ATOM 810 C CA . ALA A 1 106 ? 8.117 -11.484 -6.875 1 98.62 106 ALA A CA 1
ATOM 811 C C . ALA A 1 106 ? 7.047 -10.414 -7.094 1 98.62 106 ALA A C 1
ATOM 813 O O . ALA A 1 106 ? 6.66 -9.719 -6.152 1 98.62 106 ALA A O 1
ATOM 814 N N . GLU A 1 107 ? 6.672 -10.203 -8.344 1 98.81 107 GLU A N 1
ATOM 815 C CA . GLU A 1 107 ? 5.586 -9.281 -8.664 1 98.81 107 GLU A CA 1
ATOM 816 C C . GLU A 1 107 ? 4.66 -9.859 -9.727 1 98.81 107 GLU A C 1
ATOM 818 O O . GLU A 1 107 ? 5.105 -10.602 -10.609 1 98.81 107 GLU A O 1
ATOM 823 N N . PHE A 1 108 ? 3.432 -9.461 -9.609 1 98.94 108 PHE A N 1
ATOM 824 C CA . PHE A 1 108 ? 2.465 -9.914 -10.602 1 98.94 108 PHE A CA 1
ATOM 825 C C . PHE A 1 108 ? 1.44 -8.82 -10.891 1 98.94 108 PHE A C 1
ATOM 827 O O . PHE A 1 108 ? 1.304 -7.871 -10.117 1 98.94 108 PHE A O 1
ATOM 834 N N . GLU A 1 109 ? 0.835 -8.883 -12.047 1 98.94 109 GLU A N 1
ATOM 835 C CA . GLU A 1 109 ? -0.373 -8.133 -12.391 1 98.94 109 GLU A CA 1
ATOM 836 C C . GLU A 1 109 ? -1.628 -8.93 -12.039 1 98.94 109 GLU A C 1
ATOM 838 O O . GLU A 1 109 ? -1.792 -10.062 -12.477 1 98.94 109 GLU A O 1
ATOM 843 N N . ASP A 1 110 ? -2.48 -8.312 -11.227 1 98.88 110 ASP A N 1
ATOM 844 C CA . ASP A 1 110 ? -3.672 -9.047 -10.812 1 98.88 110 ASP A CA 1
ATOM 845 C C . ASP A 1 110 ? -4.758 -8.984 -11.883 1 98.88 110 ASP A C 1
ATOM 847 O O . ASP A 1 110 ? -4.523 -8.477 -12.984 1 98.88 110 ASP A O 1
ATOM 851 N N . SER A 1 111 ? -5.898 -9.516 -11.633 1 98.75 111 SER A N 1
ATOM 852 C CA . SER A 1 111 ? -6.996 -9.617 -12.594 1 98.75 111 SER A CA 1
ATOM 853 C C . SER A 1 111 ? -7.523 -8.242 -12.977 1 98.75 111 SER A C 1
ATOM 855 O O . SER A 1 111 ? -8.273 -8.109 -13.938 1 98.75 111 SER A O 1
ATOM 857 N N . GLU A 1 112 ? -7.223 -7.211 -12.227 1 98.81 112 GLU A N 1
ATOM 858 C CA . GLU A 1 112 ? -7.805 -5.879 -12.383 1 98.81 112 GLU A CA 1
ATOM 859 C C . GLU A 1 112 ? -6.816 -4.918 -13.031 1 98.81 112 GLU A C 1
ATOM 861 O O . GLU A 1 112 ? -7.164 -3.775 -13.336 1 98.81 112 GLU A O 1
ATOM 866 N N . GLY A 1 113 ? -5.547 -5.348 -13.156 1 98.75 113 GLY A N 1
ATOM 867 C CA . GLY A 1 113 ? -4.535 -4.512 -13.781 1 98.75 113 GLY A CA 1
ATOM 868 C C . GLY A 1 113 ? -3.586 -3.879 -12.781 1 98.75 113 GLY A C 1
ATOM 869 O O . GLY A 1 113 ? -2.785 -3.012 -13.141 1 98.75 113 GLY A O 1
ATOM 870 N N . ASN A 1 114 ? -3.646 -4.293 -11.5 1 98.94 114 ASN A N 1
ATOM 871 C CA . ASN A 1 114 ? -2.73 -3.773 -10.492 1 98.94 114 ASN A CA 1
ATOM 872 C C . ASN A 1 114 ? -1.403 -4.527 -10.5 1 98.94 114 ASN A C 1
ATOM 874 O O . ASN A 1 114 ? -1.37 -5.734 -10.75 1 98.94 114 ASN A O 1
ATOM 878 N N . ARG A 1 115 ? -0.336 -3.842 -10.195 1 98.94 115 ARG A N 1
ATOM 879 C CA . ARG A 1 115 ? 0.931 -4.465 -9.828 1 98.94 115 ARG A CA 1
ATOM 880 C C . ARG A 1 115 ? 0.989 -4.746 -8.328 1 98.94 115 ARG A C 1
ATOM 882 O O . ARG A 1 115 ? 0.833 -3.834 -7.516 1 98.94 115 ARG A O 1
ATOM 889 N N . ILE A 1 116 ? 1.171 -6.023 -8 1 98.94 116 ILE A N 1
ATOM 890 C CA . ILE A 1 116 ? 1.246 -6.449 -6.609 1 98.94 116 ILE A CA 1
ATOM 891 C C . ILE A 1 116 ? 2.537 -7.23 -6.379 1 98.94 116 ILE A C 1
ATOM 893 O O . ILE A 1 116 ? 2.928 -8.055 -7.207 1 98.94 116 ILE A O 1
ATOM 897 N N . ALA A 1 117 ? 3.172 -6.961 -5.246 1 98.88 117 ALA A N 1
ATOM 898 C CA . ALA A 1 117 ? 4.379 -7.711 -4.898 1 98.88 117 ALA A CA 1
ATOM 899 C C . ALA A 1 117 ? 4.051 -8.867 -3.957 1 98.88 117 ALA A C 1
ATOM 901 O O . ALA A 1 117 ? 3.027 -8.844 -3.271 1 98.88 117 ALA A O 1
ATOM 902 N N . LEU A 1 118 ? 4.93 -9.867 -3.994 1 98.81 118 LEU A N 1
ATOM 903 C CA . LEU A 1 118 ? 4.906 -10.992 -3.07 1 98.81 118 LEU A CA 1
ATOM 904 C C . LEU A 1 118 ? 6.164 -11.016 -2.207 1 98.81 118 LEU A C 1
ATOM 906 O O . LEU A 1 118 ? 7.25 -10.656 -2.674 1 98.81 118 LEU A O 1
ATOM 910 N N . PHE A 1 119 ? 6.004 -11.477 -1 1 98.38 119 PHE A N 1
ATOM 911 C CA . PHE A 1 119 ? 7.133 -11.664 -0.096 1 98.38 119 PHE A CA 1
ATOM 912 C C . PHE A 1 119 ? 7.082 -13.047 0.547 1 98.38 119 PHE A C 1
ATOM 914 O O . PHE A 1 119 ? 6.027 -13.477 1.021 1 98.38 119 PHE A O 1
ATOM 921 N N . GLN A 1 120 ? 8.148 -13.734 0.466 1 97.44 120 GLN A N 1
ATOM 922 C CA . GLN A 1 120 ? 8.352 -15.016 1.132 1 97.44 120 GLN A CA 1
ATOM 923 C C . GLN A 1 120 ? 9.609 -14.984 1.996 1 97.44 120 GLN A C 1
ATOM 925 O O . GLN A 1 120 ? 10.719 -14.781 1.488 1 97.44 120 GLN A O 1
ATOM 930 N N . ASN A 1 121 ? 9.438 -15.156 3.311 1 91.56 121 ASN A N 1
ATOM 931 C CA . ASN A 1 121 ? 10.586 -15.203 4.199 1 91.56 121 ASN A CA 1
ATOM 932 C C . ASN A 1 121 ? 11.344 -16.516 4.07 1 91.56 121 ASN A C 1
ATOM 934 O O . ASN A 1 121 ? 10.805 -17.5 3.561 1 91.56 121 ASN A O 1
ATOM 938 N N . HIS A 1 122 ? 12.695 -16.531 4.484 1 83.5 122 HIS A N 1
ATOM 939 C CA . HIS A 1 122 ? 13.477 -17.75 4.496 1 83.5 122 HIS A CA 1
ATOM 940 C C . HIS A 1 122 ? 12.969 -18.734 5.551 1 83.5 122 HIS A C 1
ATOM 942 O O . HIS A 1 122 ? 12.828 -18.359 6.719 1 83.5 122 HIS A O 1
ATOM 948 N N . GLU A 1 123 ? 11.789 -19.359 5.684 1 54.09 123 GLU A N 1
ATOM 949 C CA . GLU A 1 123 ? 11.57 -20.312 6.766 1 54.09 123 GLU A CA 1
ATOM 950 C C . GLU A 1 123 ? 12.844 -21.094 7.082 1 54.09 123 GLU A C 1
ATOM 952 O O . GLU A 1 123 ? 13.695 -21.281 6.219 1 54.09 123 GLU A O 1
ATOM 957 N N . MET B 1 1 ? 0.425 -17.906 11.703 1 80.5 1 MET B N 1
ATOM 958 C CA . MET B 1 1 ? -0.425 -17.281 10.695 1 80.5 1 MET B CA 1
ATOM 959 C C . MET B 1 1 ? -0.115 -15.789 10.586 1 80.5 1 MET B C 1
ATOM 961 O O . MET B 1 1 ? 0.268 -15.156 11.57 1 80.5 1 MET B O 1
ATOM 965 N N . LYS B 1 2 ? -0.088 -15.234 9.398 1 92.69 2 LYS B N 1
ATOM 966 C CA . LYS B 1 2 ? 0.248 -13.828 9.188 1 92.69 2 LYS B CA 1
ATOM 967 C C . LYS B 1 2 ? -0.899 -13.086 8.508 1 92.69 2 LYS B C 1
ATOM 969 O O . LYS B 1 2 ? -1.687 -13.688 7.773 1 92.69 2 LYS B O 1
ATOM 974 N N . ASN B 1 3 ? -0.987 -11.797 8.891 1 97.88 3 ASN B N 1
ATOM 975 C CA . ASN B 1 3 ? -1.897 -10.953 8.117 1 97.88 3 ASN B CA 1
ATOM 976 C C . ASN B 1 3 ? -1.43 -10.797 6.676 1 97.88 3 ASN B C 1
ATOM 978 O O . ASN B 1 3 ? -0.279 -11.102 6.355 1 97.88 3 ASN B O 1
ATOM 982 N N . PRO B 1 4 ? -2.246 -10.375 5.809 1 98.5 4 PRO B N 1
ATOM 983 C CA . PRO B 1 4 ? -2.023 -10.477 4.363 1 98.5 4 PRO B CA 1
ATOM 984 C C . PRO B 1 4 ? -0.778 -9.719 3.902 1 98.5 4 PRO B C 1
ATOM 986 O O . PRO B 1 4 ? -0.023 -10.227 3.066 1 98.5 4 PRO B O 1
ATOM 989 N N . ALA B 1 5 ? -0.531 -8.531 4.434 1 98.69 5 ALA B N 1
ATOM 990 C CA . ALA B 1 5 ? 0.551 -7.715 3.887 1 98.69 5 ALA B CA 1
ATOM 991 C C . ALA B 1 5 ? 1.641 -7.48 4.93 1 98.69 5 ALA B C 1
ATOM 993 O O . ALA B 1 5 ? 1.347 -7.301 6.113 1 98.69 5 ALA B O 1
ATOM 994 N N . SER B 1 6 ? 2.9 -7.305 4.422 1 97.69 6 SER B N 1
ATOM 995 C CA . SER B 1 6 ? 3.99 -7.215 5.387 1 97.69 6 SER B CA 1
ATOM 996 C C . SER B 1 6 ? 4.914 -6.043 5.07 1 97.69 6 SER B C 1
ATOM 998 O O . SER B 1 6 ? 5.777 -5.691 5.879 1 97.69 6 SER B O 1
ATOM 1000 N N . TYR B 1 7 ? 4.77 -5.43 3.957 1 98.38 7 TYR B N 1
ATOM 1001 C CA . TYR B 1 7 ? 5.688 -4.375 3.535 1 98.38 7 TYR B CA 1
ATOM 1002 C C . TYR B 1 7 ? 5.059 -3.502 2.459 1 98.38 7 TYR B C 1
ATOM 1004 O O . TYR B 1 7 ? 4.059 -3.885 1.844 1 98.38 7 TYR B O 1
ATOM 1012 N N . PHE B 1 8 ? 5.508 -2.244 2.322 1 98.88 8 PHE B N 1
ATOM 1013 C CA . PHE B 1 8 ? 5.023 -1.39 1.245 1 98.88 8 PHE B CA 1
ATOM 1014 C C . PHE B 1 8 ? 6.156 -0.551 0.668 1 98.88 8 PHE B C 1
ATOM 1016 O O . PHE B 1 8 ? 7.195 -0.383 1.306 1 98.88 8 PHE B O 1
ATOM 1023 N N . GLU B 1 9 ? 5.93 -0.068 -0.547 1 98.88 9 GLU B N 1
ATOM 1024 C CA . GLU B 1 9 ? 6.812 0.917 -1.16 1 98.88 9 GLU B CA 1
ATOM 1025 C C . GLU B 1 9 ? 6.02 2.07 -1.766 1 98.88 9 GLU B C 1
ATOM 1027 O O . GLU B 1 9 ? 4.973 1.855 -2.383 1 98.88 9 GLU B O 1
ATOM 1032 N N . ILE B 1 10 ? 6.492 3.242 -1.545 1 98.94 10 ILE B N 1
ATOM 1033 C CA . ILE B 1 10 ? 5.961 4.438 -2.188 1 98.94 10 ILE B CA 1
ATOM 1034 C C . ILE B 1 10 ? 6.945 4.938 -3.244 1 98.94 10 ILE B C 1
ATOM 1036 O O . ILE B 1 10 ? 8.07 5.309 -2.924 1 98.94 10 ILE B O 1
ATOM 1040 N N . PRO B 1 11 ? 6.539 4.934 -4.492 1 98.94 11 PRO B N 1
ATOM 1041 C CA . PRO B 1 11 ? 7.438 5.402 -5.547 1 98.94 11 PRO B CA 1
ATOM 1042 C C . PRO B 1 11 ? 7.695 6.906 -5.477 1 98.94 11 PRO B C 1
ATOM 1044 O O . PRO B 1 11 ? 6.789 7.68 -5.148 1 98.94 11 PRO B O 1
ATOM 1047 N N . VAL B 1 12 ? 8.898 7.266 -5.836 1 98.88 12 VAL B N 1
ATOM 1048 C CA . VAL B 1 12 ? 9.219 8.688 -5.785 1 98.88 12 VAL B CA 1
ATOM 1049 C C . VAL B 1 12 ? 10.07 9.062 -6.992 1 98.88 12 VAL B C 1
ATOM 1051 O O . VAL B 1 12 ? 10.805 8.234 -7.527 1 98.88 12 VAL B O 1
ATOM 1054 N N . LEU B 1 13 ? 10 10.328 -7.449 1 98.62 13 LEU B N 1
ATOM 1055 C CA . LEU B 1 13 ? 10.797 10.852 -8.547 1 98.62 13 LEU B CA 1
ATOM 1056 C C . LEU B 1 13 ? 12.148 11.352 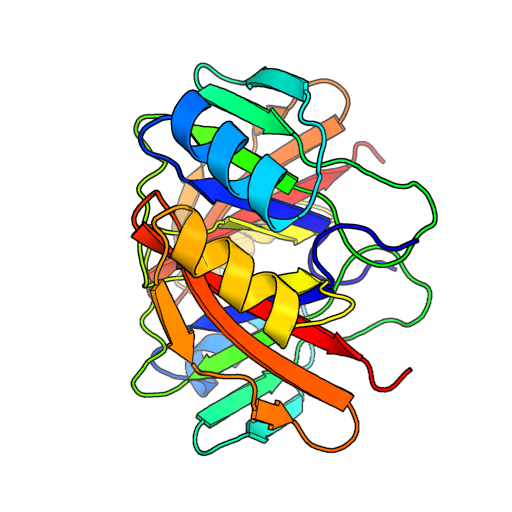-8.047 1 98.62 13 LEU B C 1
ATOM 1058 O O . LEU B 1 13 ? 13.172 11.188 -8.727 1 98.62 13 LEU B O 1
ATOM 1062 N N . ASP B 1 14 ? 12.156 11.969 -6.934 1 98.69 14 ASP B N 1
ATOM 1063 C CA . ASP B 1 14 ? 13.336 12.508 -6.266 1 98.69 14 ASP B CA 1
ATOM 1064 C C . ASP B 1 14 ? 13.391 12.07 -4.801 1 98.69 14 ASP B C 1
ATOM 1066 O O . ASP B 1 14 ? 12.648 12.594 -3.967 1 98.69 14 ASP B O 1
ATOM 1070 N N . ILE B 1 15 ? 14.359 11.18 -4.484 1 98.75 15 ILE B N 1
ATOM 1071 C CA . ILE B 1 15 ? 14.383 10.516 -3.184 1 98.75 15 ILE B CA 1
ATOM 1072 C C . ILE B 1 15 ? 14.727 11.531 -2.094 1 98.75 15 ILE B C 1
ATOM 1074 O O . ILE B 1 15 ? 14.195 11.461 -0.981 1 98.75 15 ILE B O 1
ATOM 1078 N N . GLU B 1 16 ? 15.547 12.508 -2.387 1 98.69 16 GLU B N 1
ATOM 1079 C CA . GLU B 1 16 ? 15.906 13.516 -1.398 1 98.69 16 GLU B CA 1
ATOM 1080 C C . GLU B 1 16 ? 14.711 14.406 -1.063 1 98.69 16 GLU B C 1
ATOM 1082 O O . GLU B 1 16 ? 14.445 14.688 0.108 1 98.69 16 GLU B O 1
ATOM 1087 N N . ARG B 1 17 ? 14.023 14.797 -2.074 1 98.75 17 ARG B N 1
ATOM 1088 C CA . ARG B 1 17 ? 12.828 15.609 -1.879 1 98.75 17 ARG B CA 1
ATOM 1089 C C . ARG B 1 17 ? 11.766 14.852 -1.091 1 98.75 17 ARG B C 1
ATOM 1091 O O . ARG B 1 17 ? 11.133 15.406 -0.193 1 98.75 17 ARG B O 1
ATOM 1098 N N . ALA B 1 18 ? 11.57 13.609 -1.396 1 98.88 18 ALA B N 1
ATOM 1099 C CA . ALA B 1 18 ? 10.586 12.781 -0.709 1 98.88 18 ALA B CA 1
ATOM 1100 C C . ALA B 1 18 ? 10.961 12.586 0.758 1 98.88 18 ALA B C 1
ATOM 1102 O O . ALA B 1 18 ? 10.102 12.688 1.642 1 98.88 18 ALA B O 1
ATOM 1103 N N . VAL B 1 19 ? 12.227 12.273 0.987 1 98.88 19 VAL B N 1
ATOM 1104 C CA . VAL B 1 19 ? 12.695 12.086 2.355 1 98.88 19 VAL B CA 1
ATOM 1105 C C . VAL B 1 19 ? 12.445 13.359 3.166 1 98.88 19 VAL B C 1
ATOM 1107 O O . VAL B 1 19 ? 11.961 13.297 4.301 1 98.88 19 VAL B O 1
ATOM 1110 N N . GLN B 1 20 ? 12.75 14.477 2.623 1 98.81 20 GLN B N 1
ATOM 1111 C CA . GLN B 1 20 ? 12.516 15.75 3.299 1 98.81 20 GLN B CA 1
ATOM 1112 C C . GLN B 1 20 ? 11.031 15.938 3.617 1 98.81 20 GLN B C 1
ATOM 1114 O O . GLN B 1 20 ? 10.672 16.328 4.727 1 98.81 20 GLN B O 1
ATOM 1119 N N . PHE B 1 21 ? 10.188 15.625 2.699 1 98.94 21 PHE B N 1
ATOM 1120 C CA . PHE B 1 21 ? 8.742 15.758 2.857 1 98.94 21 PHE B CA 1
ATOM 1121 C C . PHE B 1 21 ? 8.234 14.859 3.98 1 98.94 21 PHE B C 1
ATOM 1123 O O . PHE B 1 21 ? 7.594 15.336 4.918 1 98.94 21 PHE B O 1
ATOM 1130 N N . TYR B 1 22 ? 8.492 13.594 3.893 1 98.94 22 TYR B N 1
ATOM 1131 C CA . TYR B 1 22 ? 7.945 12.633 4.844 1 98.94 22 TYR B CA 1
ATOM 1132 C C . TYR B 1 22 ? 8.555 12.828 6.227 1 98.94 22 TYR B C 1
ATOM 1134 O O . TYR B 1 22 ? 7.898 12.586 7.242 1 98.94 22 TYR B O 1
ATOM 1142 N N . SER B 1 23 ? 9.852 13.266 6.289 1 98.88 23 SER B N 1
ATOM 1143 C CA . SER B 1 23 ? 10.445 13.602 7.578 1 98.88 23 SER B CA 1
ATOM 1144 C C . SER B 1 23 ? 9.758 14.805 8.211 1 98.88 23 SER B C 1
ATOM 1146 O O . SER B 1 23 ? 9.469 14.797 9.406 1 98.88 23 SER B O 1
ATOM 1148 N N . ALA B 1 24 ? 9.516 15.781 7.426 1 98.88 24 ALA B N 1
ATOM 1149 C CA . ALA B 1 24 ? 8.867 16.984 7.926 1 98.88 24 ALA B CA 1
ATOM 1150 C C . ALA B 1 24 ? 7.441 16.688 8.391 1 98.88 24 ALA B C 1
ATOM 1152 O O . ALA B 1 24 ? 6.98 17.25 9.391 1 98.88 24 ALA B O 1
ATOM 1153 N N . VAL B 1 25 ? 6.723 15.891 7.695 1 98.88 25 VAL B N 1
ATOM 1154 C CA . VAL B 1 25 ? 5.305 15.648 7.938 1 98.88 25 VAL B CA 1
ATOM 1155 C C . VAL B 1 25 ? 5.141 14.68 9.109 1 98.88 25 VAL B C 1
ATOM 1157 O O . VAL B 1 25 ? 4.262 14.867 9.953 1 98.88 25 VAL B O 1
ATOM 1160 N N . PHE B 1 26 ? 6.016 13.633 9.188 1 98.69 26 PHE B N 1
ATOM 1161 C CA . PHE B 1 26 ? 5.754 12.555 10.141 1 98.69 26 PHE B CA 1
ATOM 1162 C C . PHE B 1 26 ? 6.855 12.477 11.188 1 98.69 26 PHE B C 1
ATOM 1164 O O . PHE B 1 26 ? 6.715 11.766 12.188 1 98.69 26 PHE B O 1
ATOM 1171 N N . GLY B 1 27 ? 7.988 13.086 10.898 1 98.19 27 GLY B N 1
ATOM 1172 C CA . GLY B 1 27 ? 9.102 13.07 11.836 1 98.19 27 GLY B CA 1
ATOM 1173 C C . GLY B 1 27 ? 9.961 11.82 11.711 1 98.19 27 GLY B C 1
ATOM 1174 O O . GLY B 1 27 ? 10.75 11.516 12.609 1 98.19 27 GLY B O 1
ATOM 1175 N N . TYR B 1 28 ? 9.836 11.078 10.688 1 97.69 28 TYR B N 1
ATOM 1176 C CA . TYR B 1 28 ? 10.602 9.852 10.5 1 97.69 28 TYR B CA 1
ATOM 1177 C C . TYR B 1 28 ? 12.055 10.164 10.188 1 97.69 28 TYR B C 1
ATOM 1179 O O . TYR B 1 28 ? 12.359 11.141 9.5 1 97.69 28 TYR B O 1
ATOM 1187 N N . HIS B 1 29 ? 12.875 9.336 10.695 1 97.44 29 HIS B N 1
ATOM 1188 C CA . HIS B 1 29 ? 14.258 9.242 10.234 1 97.44 29 HIS B CA 1
ATOM 1189 C C . HIS B 1 29 ? 14.438 8.078 9.273 1 97.44 29 HIS B C 1
ATOM 1191 O O . HIS B 1 29 ? 14.141 6.93 9.617 1 97.44 29 HIS B O 1
ATOM 1197 N N . PHE B 1 30 ? 15.008 8.391 8.094 1 98.5 30 PHE B N 1
ATOM 1198 C CA . PHE B 1 30 ? 15.117 7.375 7.047 1 98.5 30 PHE B CA 1
ATOM 1199 C C . PHE B 1 30 ? 16.562 6.883 6.926 1 98.5 30 PHE B C 1
ATOM 1201 O O . PHE B 1 30 ? 17.5 7.66 7.098 1 98.5 30 PHE B O 1
ATOM 1208 N N . VAL B 1 31 ? 16.703 5.625 6.625 1 98.12 31 VAL B N 1
ATOM 1209 C CA . VAL B 1 31 ? 17.969 5.031 6.238 1 98.12 31 VAL B CA 1
ATOM 1210 C C . VAL B 1 31 ? 17.984 4.75 4.738 1 98.12 31 VAL B C 1
ATOM 1212 O O . VAL B 1 31 ? 17.062 4.102 4.219 1 98.12 31 VAL B O 1
ATOM 1215 N N . LYS B 1 32 ? 19.031 5.223 4.074 1 97.81 32 LYS B N 1
ATOM 1216 C CA . LYS B 1 32 ? 19.094 5.031 2.629 1 97.81 32 LYS B CA 1
ATOM 1217 C C . LYS B 1 32 ? 19.875 3.762 2.279 1 97.81 32 LYS B C 1
ATOM 1219 O O . LYS B 1 32 ? 20.859 3.432 2.936 1 97.81 32 LYS B O 1
ATOM 1224 N N . GLU B 1 33 ? 19.312 3.133 1.261 1 95.94 33 GLU B N 1
ATOM 1225 C CA . GLU B 1 33 ? 19.938 1.911 0.768 1 95.94 33 GLU B CA 1
ATOM 1226 C C . GLU B 1 33 ? 19.75 1.768 -0.741 1 95.94 33 GLU B C 1
ATOM 1228 O O . GLU B 1 33 ? 18.859 2.371 -1.323 1 95.94 33 GLU B O 1
ATOM 1233 N N . GLN B 1 34 ? 20.688 1.016 -1.354 1 94.31 34 GLN B N 1
ATOM 1234 C CA . GLN B 1 34 ? 20.547 0.594 -2.744 1 94.31 34 GLN B CA 1
ATOM 1235 C C . GLN B 1 34 ? 20.172 -0.883 -2.832 1 94.31 34 GLN B C 1
ATOM 1237 O O . GLN B 1 34 ? 20.875 -1.74 -2.301 1 94.31 34 GLN B O 1
ATOM 1242 N N . ILE B 1 35 ? 19.109 -1.083 -3.477 1 88.62 35 ILE B N 1
ATOM 1243 C CA . ILE B 1 35 ? 18.656 -2.459 -3.635 1 88.62 35 ILE B CA 1
ATOM 1244 C C . ILE B 1 35 ? 18.359 -2.736 -5.105 1 88.62 35 ILE B C 1
ATOM 1246 O O . ILE B 1 35 ? 17.484 -2.094 -5.699 1 88.62 35 ILE B O 1
ATOM 1250 N N . HIS B 1 36 ? 19.016 -3.715 -5.66 1 87.38 36 HIS B N 1
ATOM 1251 C CA . HIS B 1 36 ? 18.797 -4.121 -7.047 1 87.38 36 HIS B CA 1
ATOM 1252 C C . HIS B 1 36 ? 18.812 -2.916 -7.98 1 87.38 36 HIS B C 1
ATOM 1254 O O . HIS B 1 36 ? 17.938 -2.775 -8.828 1 87.38 36 HIS B O 1
ATOM 1260 N N . GLY B 1 37 ? 19.672 -1.924 -7.766 1 90.62 37 GLY B N 1
ATOM 1261 C CA . GLY B 1 37 ? 19.875 -0.786 -8.648 1 90.62 37 GLY B CA 1
ATOM 1262 C C . GLY B 1 37 ? 18.906 0.35 -8.391 1 90.62 37 GLY B C 1
ATOM 1263 O O . GLY B 1 37 ? 18.938 1.367 -9.086 1 90.62 37 GLY B O 1
ATOM 1264 N N . ASN B 1 38 ? 18.047 0.16 -7.422 1 95.5 38 ASN B N 1
ATOM 1265 C CA . ASN B 1 38 ? 17.109 1.205 -7.055 1 95.5 38 ASN B CA 1
ATOM 1266 C C . ASN B 1 38 ? 17.5 1.891 -5.75 1 95.5 38 ASN B C 1
ATOM 1268 O O . ASN B 1 38 ? 18.094 1.262 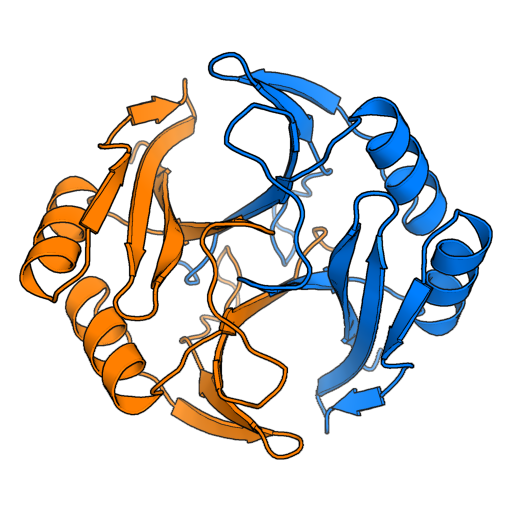-4.867 1 95.5 38 ASN B O 1
ATOM 1272 N N . GLU B 1 39 ? 17.203 3.137 -5.66 1 98 39 GLU B N 1
ATOM 1273 C CA . GLU B 1 39 ? 17.438 3.891 -4.43 1 98 39 GLU B CA 1
ATOM 1274 C C . GLU B 1 39 ? 16.266 3.77 -3.475 1 98 39 GLU B C 1
ATOM 1276 O O . GLU B 1 39 ? 15.117 4.035 -3.854 1 98 39 GLU B O 1
ATOM 1281 N N . MET B 1 40 ? 16.578 3.377 -2.258 1 98.31 40 MET B N 1
ATOM 1282 C CA . MET B 1 40 ? 15.531 3.217 -1.251 1 98.31 40 MET B CA 1
ATOM 1283 C C . MET B 1 40 ? 15.781 4.125 -0.053 1 98.31 40 MET B C 1
ATOM 1285 O O . MET B 1 40 ? 16.938 4.367 0.314 1 98.31 40 MET B O 1
ATOM 1289 N N . ALA B 1 41 ? 14.797 4.656 0.516 1 98.81 41 ALA B N 1
ATOM 1290 C CA . ALA B 1 41 ? 14.789 5.25 1.851 1 98.81 41 ALA B CA 1
ATOM 1291 C C . ALA B 1 41 ? 13.828 4.512 2.773 1 98.81 41 ALA B C 1
ATOM 1293 O O . ALA B 1 41 ? 12.609 4.594 2.605 1 98.81 41 ALA B O 1
ATOM 1294 N N . LEU B 1 42 ? 14.367 3.83 3.752 1 98.62 42 LEU B N 1
ATOM 1295 C CA . LEU B 1 42 ? 13.594 2.9 4.566 1 98.62 42 LEU B CA 1
ATOM 1296 C C . LEU B 1 42 ? 12.875 3.633 5.695 1 98.62 42 LEU B C 1
ATOM 1298 O O . LEU B 1 42 ? 13.492 4.387 6.449 1 98.62 42 LEU B O 1
ATOM 1302 N N . PHE B 1 43 ? 11.539 3.43 5.793 1 98.69 43 PHE B N 1
ATOM 1303 C CA . PHE B 1 43 ? 10.812 3.857 6.98 1 98.69 43 PHE B CA 1
ATOM 1304 C C . PHE B 1 43 ? 11.328 3.139 8.219 1 98.69 43 PHE B C 1
ATOM 1306 O O . PHE B 1 43 ? 11.898 2.049 8.117 1 98.69 43 PHE B O 1
ATOM 1313 N N . PRO B 1 44 ? 11.117 3.758 9.375 1 98 44 PRO B N 1
ATOM 1314 C CA . PRO B 1 44 ? 11.492 3.021 10.586 1 98 44 PRO B CA 1
ATOM 1315 C C . PRO B 1 44 ? 10.648 1.764 10.797 1 98 44 PRO B C 1
ATOM 1317 O O . PRO B 1 44 ? 9.508 1.696 10.328 1 98 44 PRO B O 1
ATOM 1320 N N . ILE B 1 45 ? 11.211 0.816 11.438 1 96.19 45 ILE B N 1
ATOM 1321 C CA . ILE B 1 45 ? 10.508 -0.395 11.828 1 96.19 45 ILE B CA 1
ATOM 1322 C C . ILE B 1 45 ? 10.617 -0.588 13.344 1 96.19 45 ILE B C 1
ATOM 1324 O O . ILE B 1 45 ? 11.711 -0.484 13.906 1 96.19 45 ILE B O 1
ATOM 1328 N N . TYR B 1 46 ? 9.547 -0.761 13.961 1 94.88 46 TYR B N 1
ATOM 1329 C CA . TYR B 1 46 ? 9.492 -1.061 15.391 1 94.88 46 TYR B CA 1
ATOM 1330 C C . TYR B 1 46 ? 9.039 -2.496 15.625 1 94.88 46 TYR B C 1
ATOM 1332 O O . TYR B 1 46 ? 7.836 -2.785 15.609 1 94.88 46 TYR B O 1
ATOM 1340 N N . GLU B 1 47 ? 10 -3.291 15.953 1 89.75 47 GLU B N 1
ATOM 1341 C CA . GLU B 1 47 ? 9.734 -4.715 16.125 1 89.75 47 GLU B CA 1
ATOM 1342 C C . GLU B 1 47 ? 8.695 -4.961 17.219 1 89.75 47 GLU B C 1
ATOM 1344 O O . GLU B 1 47 ? 8.75 -4.336 18.281 1 89.75 47 GLU B O 1
ATOM 1349 N N . GLY B 1 48 ? 7.801 -5.84 16.922 1 89.44 48 GLY B N 1
ATOM 1350 C CA . GLY B 1 48 ? 6.805 -6.207 17.922 1 89.44 48 GLY B CA 1
ATOM 1351 C C . GLY B 1 48 ? 5.652 -5.227 18 1 89.44 48 GLY B C 1
ATOM 1352 O O . GLY B 1 48 ? 4.711 -5.426 18.766 1 89.44 48 GLY B O 1
ATOM 1353 N N . GLN B 1 49 ? 5.797 -4.188 17.281 1 93.75 49 GLN B N 1
ATOM 1354 C CA . GLN B 1 49 ? 4.727 -3.193 17.281 1 93.75 49 GLN B CA 1
ATOM 1355 C C . GLN B 1 49 ? 3.766 -3.412 16.125 1 93.75 49 GLN B C 1
ATOM 1357 O O . GLN B 1 49 ? 4.141 -3.996 15.102 1 93.75 49 GLN B O 1
ATOM 1362 N N . GLU B 1 50 ? 2.559 -2.99 16.25 1 94.75 50 GLU B N 1
ATOM 1363 C CA . GLU B 1 50 ? 1.534 -3.15 15.227 1 94.75 50 GLU B CA 1
ATOM 1364 C C . GLU B 1 50 ? 1.892 -2.373 13.961 1 94.75 50 GLU B C 1
ATOM 1366 O O . GLU B 1 50 ? 2.66 -1.411 14.016 1 94.75 50 GLU B O 1
ATOM 1371 N N . GLY B 1 51 ? 1.322 -2.865 12.867 1 97.44 51 GLY B N 1
ATOM 1372 C CA . GLY B 1 51 ? 1.563 -2.209 11.594 1 97.44 51 GLY B CA 1
ATOM 1373 C C . GLY B 1 51 ? 2.754 -2.779 10.844 1 97.44 51 GLY B C 1
ATOM 1374 O O . GLY B 1 51 ? 3.318 -3.797 11.25 1 97.44 51 GLY B O 1
ATOM 1375 N N . ILE B 1 52 ? 3.031 -2.119 9.68 1 98.25 52 ILE B N 1
ATOM 1376 C CA . ILE B 1 52 ? 4.164 -2.559 8.875 1 98.25 52 ILE B CA 1
ATOM 1377 C C . ILE B 1 52 ? 5.016 -1.354 8.477 1 98.25 52 ILE B C 1
ATOM 1379 O O . ILE B 1 52 ? 4.543 -0.215 8.516 1 98.25 52 ILE B O 1
ATOM 1383 N N . SER B 1 53 ? 6.242 -1.678 8.234 1 98.31 53 SER B N 1
ATOM 1384 C CA . SER B 1 53 ? 7.148 -0.669 7.688 1 98.31 53 SER B CA 1
ATOM 1385 C C . SER B 1 53 ? 7.254 -0.784 6.172 1 98.31 53 SER B C 1
ATOM 1387 O O . SER B 1 53 ? 6.547 -1.583 5.551 1 98.31 53 SER B O 1
ATOM 1389 N N . GLY B 1 54 ? 7.973 0.109 5.535 1 98.38 54 GLY B N 1
ATOM 1390 C CA . GLY B 1 54 ? 8.148 0.181 4.094 1 98.38 54 GLY B CA 1
ATOM 1391 C C . GLY B 1 54 ? 9.305 1.063 3.674 1 98.38 54 GLY B C 1
ATOM 1392 O O . GLY B 1 54 ? 10.234 1.294 4.457 1 98.38 54 GLY B O 1
ATOM 1393 N N . ALA B 1 55 ? 9.227 1.464 2.436 1 98.75 55 ALA B N 1
ATOM 1394 C CA . ALA B 1 55 ? 10.297 2.314 1.92 1 98.75 55 ALA B CA 1
ATOM 1395 C C . ALA B 1 55 ? 9.766 3.291 0.875 1 98.75 55 ALA B C 1
ATOM 1397 O O . ALA B 1 55 ? 8.773 3.014 0.207 1 98.75 55 ALA B O 1
ATOM 1398 N N . LEU B 1 56 ? 10.391 4.43 0.78 1 98.94 56 LEU B N 1
ATOM 1399 C CA . LEU B 1 56 ? 10.367 5.23 -0.439 1 98.94 56 LEU B CA 1
ATOM 1400 C C . LEU B 1 56 ? 11.297 4.633 -1.495 1 98.94 56 LEU B C 1
ATOM 1402 O O . LEU B 1 56 ? 12.414 4.219 -1.183 1 98.94 56 LEU B O 1
ATOM 1406 N N . ALA B 1 57 ? 10.844 4.555 -2.707 1 98.81 57 ALA B N 1
ATOM 1407 C CA . ALA B 1 57 ? 11.602 3.832 -3.725 1 98.81 57 ALA B CA 1
ATOM 1408 C C . ALA B 1 57 ? 11.75 4.664 -4.996 1 98.81 57 ALA B C 1
ATOM 1410 O O . ALA B 1 57 ? 10.758 5.148 -5.547 1 98.81 57 ALA B O 1
ATOM 1411 N N . GLN B 1 58 ? 12.93 4.809 -5.469 1 98.81 58 GLN B N 1
ATOM 1412 C CA . GLN B 1 58 ? 13.234 5.516 -6.711 1 98.81 58 GLN B CA 1
ATOM 1413 C C . GLN B 1 58 ? 13.914 4.594 -7.719 1 98.81 58 GLN B C 1
ATOM 1415 O O . GLN B 1 58 ? 14.914 3.947 -7.402 1 98.81 58 GLN B O 1
ATOM 1420 N N . GLY B 1 59 ? 13.453 4.613 -8.883 1 97.88 59 GLY B N 1
ATOM 1421 C CA . GLY B 1 59 ? 13.938 3.816 -10 1 97.88 59 GLY B CA 1
ATOM 1422 C C . GLY B 1 59 ? 13.023 3.875 -11.211 1 97.88 59 GLY B C 1
ATOM 1423 O O . GLY B 1 59 ? 11.961 4.496 -11.164 1 97.88 59 GLY B O 1
ATOM 1424 N N . GLU B 1 60 ? 13.383 3.191 -12.266 1 96.44 60 GLU B N 1
ATOM 1425 C CA . GLU B 1 60 ? 12.68 3.271 -13.539 1 96.44 60 GLU B CA 1
ATOM 1426 C C . GLU B 1 60 ? 11.258 2.738 -13.422 1 96.44 60 GLU B C 1
ATOM 1428 O O . GLU B 1 60 ? 10.328 3.293 -14.016 1 96.44 60 GLU B O 1
ATOM 1433 N N . ILE B 1 61 ? 11.07 1.744 -12.633 1 96 61 ILE B N 1
ATOM 1434 C CA . ILE B 1 61 ? 9.773 1.075 -12.586 1 96 61 ILE B CA 1
ATOM 1435 C C . ILE B 1 61 ? 8.914 1.694 -11.484 1 96 61 ILE B C 1
ATOM 1437 O O . ILE B 1 61 ? 7.77 1.283 -11.281 1 96 61 ILE B O 1
ATOM 1441 N N . TYR B 1 62 ? 9.438 2.596 -10.758 1 98.31 62 TYR B N 1
ATOM 1442 C CA . TYR B 1 62 ? 8.719 3.281 -9.68 1 98.31 62 TYR B CA 1
ATOM 1443 C C . TYR B 1 62 ? 8.188 4.629 -10.156 1 98.31 62 TYR B C 1
ATOM 1445 O O . TYR B 1 62 ? 8.891 5.641 -10.094 1 98.31 62 TYR B O 1
ATOM 1453 N N . VAL B 1 63 ? 6.957 4.578 -10.516 1 98.75 63 VAL B N 1
ATOM 1454 C CA . VAL B 1 63 ? 6.309 5.766 -11.055 1 98.75 63 VAL B CA 1
ATOM 1455 C C . VAL B 1 63 ? 5.191 6.219 -10.117 1 98.75 63 VAL B C 1
ATOM 1457 O O . VAL B 1 63 ? 4.223 5.488 -9.898 1 98.75 63 VAL B O 1
ATOM 1460 N N . PRO B 1 64 ? 5.312 7.43 -9.547 1 98.88 64 PRO B N 1
ATOM 1461 C CA . PRO B 1 64 ? 4.262 7.93 -8.656 1 98.88 64 PRO B CA 1
ATOM 1462 C C . PRO B 1 64 ? 2.914 8.07 -9.359 1 98.88 64 PRO B C 1
ATOM 1464 O O . PRO B 1 64 ? 2.865 8.375 -10.555 1 98.88 64 PRO B O 1
ATOM 1467 N N . SER B 1 65 ? 1.87 7.852 -8.609 1 98.88 65 SER B N 1
ATOM 1468 C CA . SER B 1 65 ? 0.521 7.949 -9.156 1 98.88 65 SER B CA 1
ATOM 1469 C C . SER B 1 65 ? -0.514 8.133 -8.055 1 98.88 65 SER B C 1
ATOM 1471 O O . SER B 1 65 ? -0.31 7.688 -6.922 1 98.88 65 SER B O 1
ATOM 1473 N N . LYS B 1 66 ? -1.632 8.75 -8.422 1 98.75 66 LYS B N 1
ATOM 1474 C CA . LYS B 1 66 ? -2.785 8.812 -7.531 1 98.75 66 LYS B CA 1
ATOM 1475 C C . LYS B 1 66 ? -3.645 7.555 -7.66 1 98.75 66 LYS B C 1
ATOM 1477 O O . LYS B 1 66 ? -4.508 7.297 -6.82 1 98.75 66 LYS B O 1
ATOM 1482 N N . ASN B 1 67 ? -3.365 6.867 -8.742 1 98.81 67 ASN B N 1
ATOM 1483 C CA . ASN B 1 67 ? -4.059 5.602 -8.969 1 98.81 67 ASN B CA 1
ATOM 1484 C C . ASN B 1 67 ? -3.264 4.422 -8.422 1 98.81 67 ASN B C 1
ATOM 1486 O O . ASN B 1 67 ? -2.094 4.566 -8.062 1 98.81 67 ASN B O 1
ATOM 1490 N N . GLY B 1 68 ? -3.926 3.225 -8.32 1 98.75 68 GLY B N 1
ATOM 1491 C CA . GLY B 1 68 ? -3.287 2.029 -7.797 1 98.75 68 GLY B CA 1
ATOM 1492 C C . GLY B 1 68 ? -3.545 1.816 -6.316 1 98.75 68 GLY B C 1
ATOM 1493 O O . GLY B 1 68 ? -4.492 2.371 -5.762 1 98.75 68 GLY B O 1
ATOM 1494 N N . SER B 1 69 ? -2.758 1.001 -5.707 1 98.94 69 SER B N 1
ATOM 1495 C CA . SER B 1 69 ? -2.951 0.644 -4.305 1 98.94 69 SER B CA 1
ATOM 1496 C C . SER B 1 69 ? -2.832 1.866 -3.402 1 98.94 69 SER B C 1
ATOM 1498 O O . SER B 1 69 ? -2.07 2.789 -3.695 1 98.94 69 SER B O 1
ATOM 1500 N N . LEU B 1 70 ? -3.555 1.828 -2.385 1 98.88 70 LEU B N 1
ATOM 1501 C CA . LEU B 1 70 ? -3.576 2.908 -1.403 1 98.88 70 LEU B CA 1
ATOM 1502 C C . LEU B 1 70 ? -3.047 2.43 -0.056 1 98.88 70 LEU B C 1
ATOM 1504 O O . LEU B 1 70 ? -3.506 1.413 0.471 1 98.88 70 LEU B O 1
ATOM 1508 N N . ILE B 1 71 ? -2.066 3.189 0.49 1 98.94 71 ILE B N 1
ATOM 1509 C CA . ILE B 1 71 ? -1.474 2.885 1.788 1 98.94 71 ILE B CA 1
ATOM 1510 C C . ILE B 1 71 ? -2.012 3.85 2.84 1 98.94 71 ILE B C 1
ATOM 1512 O O . ILE B 1 71 ? -2.074 5.059 2.607 1 98.94 71 ILE B O 1
ATOM 1516 N N . TYR B 1 72 ? -2.381 3.311 3.965 1 98.88 72 TYR B N 1
ATOM 1517 C CA . TYR B 1 72 ? -2.809 4.117 5.102 1 98.88 72 TYR B CA 1
ATOM 1518 C C . TYR B 1 72 ? -1.688 4.258 6.125 1 98.88 72 TYR B C 1
ATOM 1520 O O . TYR B 1 72 ? -1.367 3.305 6.84 1 98.88 72 TYR B O 1
ATOM 1528 N N . LEU B 1 73 ? -1.151 5.453 6.207 1 98.88 73 LEU B N 1
ATOM 1529 C CA . LEU B 1 73 ? -0.143 5.746 7.219 1 98.88 73 LEU B CA 1
ATOM 1530 C C . LEU B 1 73 ? -0.796 6.215 8.516 1 98.88 73 LEU B C 1
ATOM 1532 O O . LEU B 1 73 ? -1.787 6.949 8.484 1 98.88 73 LEU B O 1
ATOM 1536 N N . ASN B 1 74 ? -0.171 5.836 9.602 1 98.44 74 ASN B N 1
ATOM 1537 C CA . ASN B 1 74 ? -0.708 6.203 10.914 1 98.44 74 ASN B CA 1
ATOM 1538 C C . ASN B 1 74 ? -0.432 7.664 11.242 1 98.44 74 ASN B C 1
ATOM 1540 O O . ASN B 1 74 ? 0.657 8.172 10.969 1 98.44 74 ASN B O 1
ATOM 1544 N N . SER B 1 75 ? -1.412 8.336 11.758 1 98.19 75 SER B N 1
ATOM 1545 C CA . SER B 1 75 ? -1.289 9.68 12.297 1 98.19 75 SER B CA 1
ATOM 1546 C C . SER B 1 75 ? -1.978 9.805 13.656 1 98.19 75 SER B C 1
ATOM 1548 O O . SER B 1 75 ? -3.102 9.328 13.828 1 98.19 75 SER B O 1
ATOM 1550 N N . SER B 1 76 ? -1.322 10.406 14.672 1 96.94 76 SER B N 1
ATOM 1551 C CA . SER B 1 76 ? -1.934 10.641 15.977 1 96.94 76 SER B CA 1
ATOM 1552 C C . SER B 1 76 ? -2.85 11.859 15.945 1 96.94 76 SER B C 1
ATOM 1554 O O . SER B 1 76 ? -3.682 12.039 16.828 1 96.94 76 SER B O 1
ATOM 1556 N N . ASP B 1 77 ? -2.641 12.688 15.016 1 97.88 77 ASP B N 1
ATOM 1557 C CA . ASP B 1 77 ? -3.406 13.914 14.812 1 97.88 77 ASP B CA 1
ATOM 1558 C C . ASP B 1 77 ? -3.475 14.273 13.336 1 97.88 77 ASP B C 1
ATOM 1560 O O . ASP B 1 77 ? -2.594 14.969 12.82 1 97.88 77 ASP B O 1
ATOM 1564 N N . ILE B 1 78 ? -4.582 13.93 12.656 1 98.56 78 ILE B N 1
ATOM 1565 C CA . ILE B 1 78 ? -4.711 14.078 11.211 1 98.56 78 ILE B CA 1
ATOM 1566 C C . ILE B 1 78 ? -4.68 15.555 10.828 1 98.56 78 ILE B C 1
ATOM 1568 O O . ILE B 1 78 ? -4.051 15.938 9.844 1 98.56 78 ILE B O 1
ATOM 1572 N N . ASP B 1 79 ? -5.332 16.359 11.578 1 98.19 79 ASP B N 1
ATOM 1573 C CA . ASP B 1 79 ? -5.375 17.781 11.258 1 98.19 79 ASP B CA 1
ATOM 1574 C C . ASP B 1 79 ? -3.969 18.391 11.242 1 98.19 79 ASP B C 1
ATOM 1576 O O . ASP B 1 79 ? -3.613 19.125 10.32 1 98.19 79 ASP B O 1
ATOM 1580 N N . ASP B 1 80 ? -3.246 18.078 12.281 1 98.62 80 ASP B N 1
ATOM 1581 C CA . ASP B 1 80 ? -1.864 18.547 12.336 1 98.62 80 ASP B CA 1
ATOM 1582 C C . ASP B 1 80 ? -1.048 17.984 11.172 1 98.62 80 ASP B C 1
ATOM 1584 O O . ASP B 1 80 ? -0.273 18.719 10.547 1 98.62 80 ASP B O 1
ATOM 1588 N N . THR B 1 81 ? -1.201 16.688 10.859 1 98.88 81 THR B N 1
ATOM 1589 C CA . THR B 1 81 ? -0.49 16.047 9.766 1 98.88 81 THR B CA 1
ATOM 1590 C C . THR B 1 81 ? -0.817 16.719 8.43 1 98.88 81 THR B C 1
ATOM 1592 O O . THR B 1 81 ? 0.083 17.031 7.648 1 98.88 81 THR B O 1
ATOM 1595 N N . LEU B 1 82 ? -2.102 17 8.195 1 98.88 82 LEU B N 1
ATOM 1596 C CA . LEU B 1 82 ? -2.514 17.625 6.949 1 98.88 82 LEU B CA 1
ATOM 1597 C C . LEU B 1 82 ? -1.949 19.031 6.84 1 98.88 82 LEU B C 1
ATOM 1599 O O . LEU B 1 82 ? -1.596 19.484 5.746 1 98.88 82 LEU B O 1
ATOM 1603 N N . SER B 1 83 ? -1.915 19.719 7.961 1 98.88 83 SER B N 1
ATOM 1604 C CA . SER B 1 83 ? -1.299 21.047 7.969 1 98.88 83 SER B CA 1
ATOM 1605 C C . SER B 1 83 ? 0.163 20.969 7.539 1 98.88 83 SER B C 1
ATOM 1607 O O . SER B 1 83 ? 0.615 21.781 6.723 1 98.88 83 SER B O 1
ATOM 1609 N N . LYS B 1 84 ? 0.867 20.047 8.055 1 98.94 84 LYS B N 1
ATOM 1610 C CA . LYS B 1 84 ? 2.27 19.859 7.695 1 98.94 84 LYS B CA 1
ATOM 1611 C C . LYS B 1 84 ? 2.41 19.453 6.234 1 98.94 84 LYS B C 1
ATOM 1613 O O . LYS B 1 84 ? 3.359 19.859 5.559 1 98.94 84 LYS B O 1
ATOM 1618 N N . VAL B 1 85 ? 1.513 18.578 5.738 1 98.94 85 VAL B N 1
ATOM 1619 C CA . VAL B 1 85 ? 1.506 18.188 4.332 1 98.94 85 VAL B CA 1
ATOM 1620 C C . VAL B 1 85 ? 1.446 19.438 3.447 1 98.94 85 VAL B C 1
ATOM 1622 O O . VAL B 1 85 ? 2.264 19.594 2.537 1 98.94 85 VAL B O 1
ATOM 1625 N N . GLN B 1 86 ? 0.527 20.281 3.748 1 98.81 86 GLN B N 1
ATOM 1626 C CA . GLN B 1 86 ? 0.337 21.484 2.938 1 98.81 86 GLN B CA 1
ATOM 1627 C C . GLN B 1 86 ? 1.537 22.422 3.049 1 98.81 86 GLN B C 1
ATOM 1629 O O . GLN B 1 86 ? 1.983 22.984 2.049 1 98.81 86 GLN B O 1
ATOM 1634 N N . LEU B 1 87 ? 2.033 22.562 4.234 1 98.69 87 LEU B N 1
ATOM 1635 C CA . LEU B 1 87 ? 3.178 23.422 4.477 1 98.69 87 LEU B CA 1
ATOM 1636 C C . LEU B 1 87 ? 4.398 22.953 3.699 1 98.69 87 LEU B C 1
ATOM 1638 O O . LEU B 1 87 ? 5.277 23.75 3.365 1 98.69 87 LEU B O 1
ATOM 1642 N N . ASN B 1 88 ? 4.426 21.688 3.367 1 98.75 88 ASN B N 1
ATOM 1643 C CA . ASN B 1 88 ? 5.621 21.125 2.758 1 98.75 88 ASN B CA 1
ATOM 1644 C C . ASN B 1 88 ? 5.379 20.734 1.304 1 98.75 88 ASN B C 1
ATOM 1646 O O . ASN B 1 88 ? 6.07 19.859 0.766 1 98.75 88 ASN B O 1
ATOM 1650 N N . GLY B 1 89 ? 4.391 21.281 0.717 1 98.25 89 GLY B N 1
ATOM 1651 C CA . GLY B 1 89 ? 4.246 21.188 -0.727 1 98.25 89 GLY B CA 1
ATOM 1652 C C . GLY B 1 89 ? 3.273 20.109 -1.163 1 98.25 89 GLY B C 1
ATOM 1653 O O . GLY B 1 89 ? 3.102 19.859 -2.359 1 98.25 89 GLY B O 1
ATOM 1654 N N . GLY B 1 90 ? 2.615 19.375 -0.239 1 98.81 90 GLY B N 1
ATOM 1655 C CA . GLY B 1 90 ? 1.545 18.453 -0.569 1 98.81 90 GLY B CA 1
ATOM 1656 C C . GLY B 1 90 ? 0.182 19.109 -0.646 1 98.81 90 GLY B C 1
ATOM 1657 O O . GLY B 1 90 ? 0.071 20.328 -0.507 1 98.81 90 GLY B O 1
ATOM 1658 N N . ALA B 1 91 ? -0.794 18.297 -0.971 1 98.88 91 ALA B N 1
ATOM 1659 C CA . ALA B 1 91 ? -2.164 18.781 -1.079 1 98.88 91 ALA B CA 1
ATOM 1660 C C . ALA B 1 91 ? -3.143 17.844 -0.383 1 98.88 91 ALA B C 1
ATOM 1662 O O . ALA B 1 91 ? -2.969 16.625 -0.412 1 98.88 91 ALA B O 1
ATOM 1663 N N . VAL B 1 92 ? -4.18 18.484 0.179 1 98.81 92 VAL B N 1
ATOM 1664 C CA . VAL B 1 92 ? -5.234 17.688 0.784 1 98.81 92 VAL B CA 1
ATOM 1665 C C . VAL B 1 92 ? -6.188 17.188 -0.3 1 98.81 92 VAL B C 1
ATOM 1667 O O . VAL B 1 92 ? -6.672 17.969 -1.122 1 98.81 92 VAL B O 1
ATOM 1670 N N . LEU B 1 93 ? -6.398 15.922 -0.312 1 98.75 93 LEU B N 1
ATOM 1671 C CA . LEU B 1 93 ? -7.324 15.336 -1.277 1 98.75 93 LEU B CA 1
ATOM 1672 C C . LEU B 1 93 ? -8.664 15.016 -0.621 1 98.75 93 LEU B C 1
ATOM 1674 O O . LEU B 1 93 ? -9.703 15.062 -1.275 1 98.75 93 LEU B O 1
ATOM 1678 N N . LEU B 1 94 ? -8.664 14.539 0.596 1 98.06 94 LEU B N 1
ATOM 1679 C CA . LEU B 1 94 ? -9.812 14.258 1.45 1 98.06 94 LEU B CA 1
ATOM 1680 C C . LEU B 1 94 ? -9.562 14.75 2.875 1 98.06 94 LEU B C 1
ATOM 1682 O O . LEU B 1 94 ? -8.625 14.297 3.535 1 98.06 94 LEU B O 1
ATOM 1686 N N . PRO B 1 95 ? -10.352 15.695 3.307 1 98.19 95 PRO B N 1
ATOM 1687 C CA . PRO B 1 95 ? -10.156 16.141 4.688 1 98.19 95 PRO B CA 1
ATOM 1688 C C . PRO B 1 95 ? -10.484 15.055 5.711 1 98.19 95 PRO B C 1
ATOM 1690 O O . PRO B 1 95 ? -11.008 14 5.348 1 98.19 95 PRO B O 1
ATOM 1693 N N . MET B 1 96 ? -10.117 15.359 6.93 1 97.81 96 MET B N 1
ATOM 1694 C CA . MET B 1 96 ? -10.438 14.406 7.988 1 97.81 96 MET B CA 1
ATOM 1695 C C . MET B 1 96 ? -11.898 14 7.938 1 97.81 96 MET B C 1
ATOM 1697 O O . MET B 1 96 ? -12.789 14.852 7.934 1 97.81 96 MET B O 1
ATOM 1701 N N . THR B 1 97 ? -12.125 12.75 7.871 1 96.69 97 THR B N 1
ATOM 1702 C CA . THR B 1 97 ? -13.461 12.172 7.711 1 96.69 97 THR B CA 1
ATOM 1703 C C . THR B 1 97 ? -13.656 11 8.664 1 96.69 97 THR B C 1
ATOM 1705 O O . THR B 1 97 ? -12.812 10.109 8.75 1 96.69 97 THR B O 1
ATOM 1708 N N . PRO B 1 98 ? -14.75 10.977 9.398 1 94.44 98 PRO B N 1
ATOM 1709 C CA . PRO B 1 98 ? -15 9.836 10.289 1 94.44 98 PRO B CA 1
ATOM 1710 C C . PRO B 1 98 ? -15.336 8.562 9.523 1 94.44 98 PRO B C 1
ATOM 1712 O O . PRO B 1 98 ? -16.031 8.609 8.5 1 94.44 98 PRO B O 1
ATOM 1715 N N . VAL B 1 99 ? -14.82 7.496 9.945 1 91.12 99 VAL B N 1
ATOM 1716 C CA . VAL B 1 99 ? -15.148 6.191 9.383 1 91.12 99 VAL B CA 1
ATOM 1717 C C . VAL B 1 99 ? -15.742 5.297 10.469 1 91.12 99 VAL B C 1
ATOM 1719 O O . VAL B 1 99 ? -15.133 4.301 10.867 1 91.12 99 VAL B O 1
ATOM 1722 N N . GLY B 1 100 ? -16.859 5.551 10.859 1 84.31 100 GLY B N 1
ATOM 1723 C CA . GLY B 1 100 ? -17.594 4.812 11.875 1 84.31 100 GLY B CA 1
ATOM 1724 C C . GLY B 1 100 ? -16.891 4.793 13.219 1 84.31 100 GLY B C 1
ATOM 1725 O O . GLY B 1 100 ? -16.453 5.836 13.711 1 84.31 100 GLY B O 1
ATOM 1726 N N . GLU B 1 101 ? -16.875 3.559 13.828 1 84.94 101 GLU B N 1
ATOM 1727 C CA . GLU B 1 101 ? -16.312 3.412 15.172 1 84.94 101 GLU B CA 1
ATOM 1728 C C . GLU B 1 101 ? -14.812 3.154 15.109 1 84.94 101 GLU B C 1
ATOM 1730 O O . GLU B 1 101 ? -14.148 3.082 16.141 1 84.94 101 GLU B O 1
ATOM 1735 N N . LEU B 1 102 ? -14.305 3.086 13.984 1 85.88 102 LEU B N 1
ATOM 1736 C CA . LEU B 1 102 ? -12.891 2.752 13.836 1 85.88 102 LEU B CA 1
ATOM 1737 C C . LEU B 1 102 ? -12.016 3.969 14.109 1 85.88 102 LEU B C 1
ATOM 1739 O O . LEU B 1 102 ? -10.922 3.84 14.664 1 85.88 102 LEU B O 1
ATOM 1743 N N . GLY B 1 103 ? -12.531 5.215 13.664 1 95.06 103 GLY B N 1
ATOM 1744 C CA . GLY B 1 103 ? -11.766 6.441 13.828 1 95.06 103 GLY B CA 1
ATOM 1745 C C . GLY B 1 103 ? -11.945 7.414 12.68 1 95.06 103 GLY B C 1
ATOM 1746 O O . GLY B 1 103 ? -13.07 7.75 12.312 1 95.06 103 GLY B O 1
ATOM 1747 N N . PHE B 1 104 ? -10.781 7.957 12.234 1 97.31 104 PHE B N 1
ATOM 1748 C CA . PHE B 1 104 ? -10.812 8.984 11.195 1 97.31 104 PHE B CA 1
ATOM 1749 C C . PHE B 1 104 ? -9.812 8.664 10.094 1 97.31 104 PHE B C 1
ATOM 1751 O O . PHE B 1 104 ? -8.758 8.07 10.352 1 97.31 104 PHE B O 1
ATOM 1758 N N . VAL B 1 105 ? -10.156 9.078 8.906 1 97.75 105 VAL B N 1
ATOM 1759 C CA . VAL B 1 105 ? -9.234 8.953 7.781 1 97.75 105 VAL B CA 1
ATOM 1760 C C . VAL B 1 105 ? -9.125 10.289 7.051 1 97.75 105 VAL B C 1
ATOM 1762 O O . VAL B 1 105 ? -9.945 11.188 7.262 1 97.75 105 VAL B O 1
ATOM 1765 N N . ALA B 1 106 ? -8.18 10.422 6.289 1 98.62 106 ALA B N 1
ATOM 1766 C CA . ALA B 1 106 ? -7.934 11.508 5.344 1 98.62 106 ALA B CA 1
ATOM 1767 C C . ALA B 1 106 ? -7.035 11.047 4.199 1 98.62 106 ALA B C 1
ATOM 1769 O O . ALA B 1 106 ? -6.523 9.922 4.223 1 98.62 106 ALA B O 1
ATOM 1770 N N . GLU B 1 107 ? -6.949 11.844 3.15 1 98.81 107 GLU B N 1
ATOM 1771 C CA . GLU B 1 107 ? -6.039 11.562 2.045 1 98.81 107 GLU B CA 1
ATOM 1772 C C . GLU B 1 107 ? -5.301 12.82 1.594 1 98.81 107 GLU B C 1
ATOM 1774 O O . GLU B 1 107 ? -5.852 13.922 1.649 1 98.81 107 GLU B O 1
ATOM 1779 N N . PHE B 1 108 ? -4.105 12.586 1.148 1 98.94 108 PHE B N 1
ATOM 1780 C CA . PHE B 1 108 ? -3.33 13.711 0.633 1 98.94 108 PHE B CA 1
ATOM 17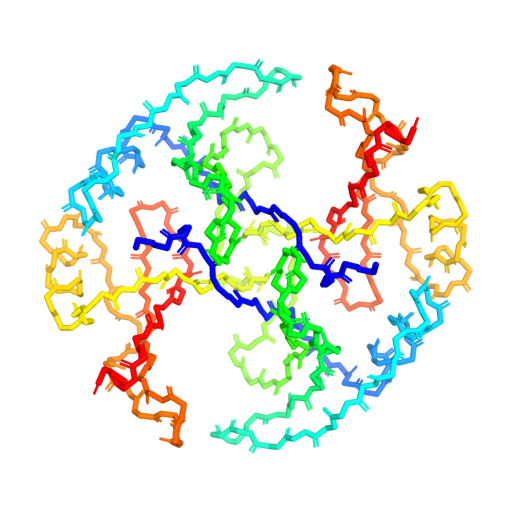81 C C . PHE B 1 108 ? -2.488 13.281 -0.563 1 98.94 108 PHE B C 1
ATOM 1783 O O . PHE B 1 108 ? -2.281 12.086 -0.787 1 98.94 108 PHE B O 1
ATOM 1790 N N . GLU B 1 109 ? -2.135 14.211 -1.402 1 98.94 109 GLU B N 1
ATOM 1791 C CA . GLU B 1 109 ? -1.092 14.07 -2.416 1 98.94 109 GLU B CA 1
ATOM 1792 C C . GLU B 1 109 ? 0.274 14.461 -1.859 1 98.94 109 GLU B C 1
ATOM 1794 O O . GLU B 1 109 ? 0.448 15.562 -1.343 1 98.94 109 GLU B O 1
ATOM 1799 N N . ASP B 1 110 ? 1.212 13.531 -1.953 1 98.88 110 ASP B N 1
ATOM 1800 C CA . ASP B 1 110 ? 2.523 13.836 -1.389 1 98.88 110 ASP B CA 1
ATOM 1801 C C . ASP B 1 110 ? 3.355 14.68 -2.352 1 98.88 110 ASP B C 1
ATOM 1803 O O . ASP B 1 110 ? 2.854 15.125 -3.385 1 98.88 110 ASP B O 1
ATOM 1807 N N . SER B 1 111 ? 4.578 14.953 -2.027 1 98.81 111 SER B N 1
ATOM 1808 C CA . SER B 1 111 ? 5.453 15.836 -2.797 1 98.81 111 SER B CA 1
ATOM 1809 C C . SER B 1 111 ? 5.766 15.242 -4.164 1 98.81 111 SER B C 1
ATOM 1811 O O . SER B 1 111 ? 6.281 15.93 -5.043 1 98.81 111 SER B O 1
ATOM 1813 N N . GLU B 1 112 ? 5.543 13.961 -4.371 1 98.81 112 GLU B N 1
ATOM 1814 C CA . GLU B 1 112 ? 5.957 13.242 -5.57 1 98.81 112 GLU B CA 1
ATOM 1815 C C . GLU B 1 112 ? 4.773 12.984 -6.496 1 98.81 112 GLU B C 1
ATOM 1817 O O . GLU B 1 112 ? 4.949 12.484 -7.613 1 98.81 112 GLU B O 1
ATOM 1822 N N . GLY B 1 113 ? 3.551 13.242 -6 1 98.75 113 GLY B N 1
ATOM 1823 C CA . GLY B 1 113 ? 2.361 13.047 -6.812 1 98.75 113 GLY B CA 1
ATOM 1824 C C . GLY B 1 113 ? 1.581 11.805 -6.434 1 98.75 113 GLY B C 1
ATOM 1825 O O . GLY B 1 113 ? 0.643 11.414 -7.137 1 98.75 113 GLY B O 1
ATOM 1826 N N . ASN B 1 114 ? 1.953 11.109 -5.324 1 98.94 114 ASN B N 1
ATOM 1827 C CA . ASN B 1 114 ? 1.219 9.938 -4.863 1 98.94 114 ASN B CA 1
ATOM 1828 C C . ASN B 1 114 ? -0.004 10.336 -4.039 1 98.94 114 ASN B C 1
ATOM 1830 O O . ASN B 1 114 ? 0.024 11.328 -3.316 1 98.94 114 ASN B O 1
ATOM 1834 N N . ARG B 1 115 ? -1.052 9.578 -4.133 1 98.94 115 ARG B N 1
ATOM 1835 C CA . ARG B 1 115 ? -2.152 9.617 -3.176 1 98.94 115 ARG B CA 1
ATOM 1836 C C . ARG B 1 115 ? -1.88 8.703 -1.987 1 98.94 115 ARG B C 1
ATOM 1838 O O . ARG B 1 115 ? -1.651 7.504 -2.16 1 98.94 115 ARG B O 1
ATOM 1845 N N . ILE B 1 116 ?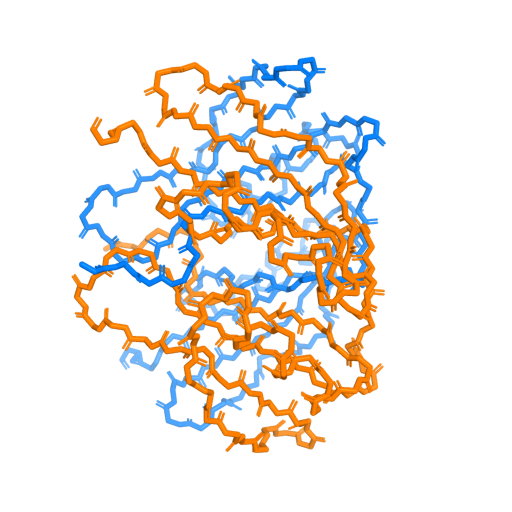 -1.877 9.289 -0.794 1 98.94 116 ILE B N 1
ATOM 1846 C CA . ILE B 1 116 ? -1.63 8.547 0.44 1 98.94 116 ILE B CA 1
ATOM 1847 C C . ILE B 1 116 ? -2.775 8.789 1.422 1 98.94 116 ILE B C 1
ATOM 1849 O O . ILE B 1 116 ? -3.252 9.914 1.566 1 98.94 116 ILE B O 1
ATOM 1853 N N . ALA B 1 117 ? -3.188 7.73 2.08 1 98.88 117 ALA B N 1
ATOM 1854 C CA . ALA B 1 117 ? -4.223 7.871 3.1 1 98.88 117 ALA B CA 1
ATOM 1855 C C . ALA B 1 117 ? -3.609 7.988 4.492 1 98.88 117 ALA B C 1
ATOM 1857 O O . ALA B 1 117 ? -2.471 7.566 4.715 1 98.88 117 ALA B O 1
ATOM 1858 N N . LEU B 1 118 ? -4.383 8.609 5.375 1 98.81 118 LEU B N 1
ATOM 1859 C CA . LEU B 1 118 ? -4.07 8.695 6.797 1 98.81 118 LEU B CA 1
ATOM 1860 C C . LEU B 1 118 ? -5.121 7.957 7.625 1 98.81 118 LEU B C 1
ATOM 1862 O O . LEU B 1 118 ? -6.301 7.957 7.277 1 98.81 118 LEU B O 1
ATOM 1866 N N . PHE B 1 119 ? -4.668 7.391 8.711 1 98.38 119 PHE B N 1
ATOM 1867 C CA . PHE B 1 119 ? -5.566 6.75 9.664 1 98.38 119 PHE B CA 1
ATOM 1868 C C . PHE B 1 119 ? -5.262 7.207 11.086 1 98.38 119 PHE B C 1
ATOM 1870 O O . PHE B 1 119 ? -4.102 7.238 11.5 1 98.38 119 PHE B O 1
ATOM 1877 N N . GLN B 1 120 ? -6.258 7.633 11.758 1 97.5 120 GLN B N 1
ATOM 1878 C CA . GLN B 1 120 ? -6.211 7.984 13.172 1 97.5 120 GLN B CA 1
ATOM 1879 C C . GLN B 1 120 ? -7.262 7.211 13.961 1 97.5 120 GLN B C 1
ATOM 1881 O O . GLN B 1 120 ? -8.461 7.348 13.711 1 97.5 120 GLN B O 1
ATOM 1886 N N . ASN B 1 121 ? -6.793 6.367 14.898 1 91.5 121 ASN B N 1
ATOM 1887 C CA . ASN B 1 121 ? -7.734 5.637 15.742 1 91.5 121 ASN B CA 1
ATOM 1888 C C . ASN B 1 121 ? -8.375 6.551 16.781 1 91.5 121 ASN B C 1
ATOM 1890 O O . ASN B 1 121 ? -7.863 7.633 17.062 1 91.5 121 ASN B O 1
ATOM 1894 N N . HIS B 1 122 ? -9.602 6.145 17.297 1 83.19 122 HIS B N 1
ATOM 1895 C CA . HIS B 1 122 ? -10.25 6.898 18.359 1 83.19 122 HIS B CA 1
ATOM 1896 C C . HIS B 1 122 ? -9.438 6.836 19.656 1 83.19 122 HIS B C 1
ATOM 1898 O O . HIS B 1 122 ? -9.078 5.75 20.109 1 83.19 122 HIS B O 1
ATOM 1904 N N . GLU B 1 123 ? -8.266 7.309 19.984 1 54.06 123 GLU B N 1
ATOM 1905 C CA . GLU B 1 123 ? -7.727 7.199 21.344 1 54.06 123 GLU B CA 1
ATOM 1906 C C . GLU B 1 123 ? -8.828 7.367 22.391 1 54.06 123 GLU B C 1
ATOM 1908 O O . GLU B 1 123 ? -9.844 8.023 22.125 1 54.06 123 GLU B O 1
#

Organism: Gloeobacter violaceus (strain ATCC 29082 / PCC 7421) (NCBI:txid251221)

Nearest PDB structures (foldseek):
  2r6u-assembly2_B  TM=4.614E-01  e=1.010E-08  Rhodococcus jostii RHA1
  2i7r-assembly1_B  TM=7.024E-01  e=3.654E-06  Streptococcus pneumoniae
  1ss4-assembly1_A  T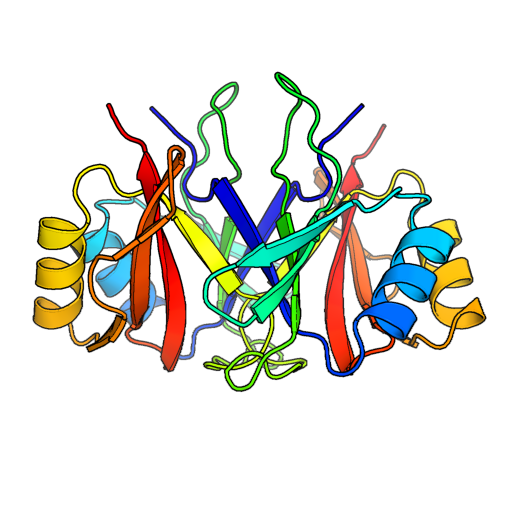M=7.301E-01  e=1.202E-05  Bacillus cereus
  3oxh-assembly1_A  TM=4.509E-01  e=1.093E-07  Mycobacterium tuberculosis
  2zw7-assembly1_B  TM=7.067E-01  e=1.569E-04  Streptomyces verticillus

Secondary structure (DSSP, 8-state):
---SEEEEEEE-S-HHHHHHHHHHHH----EEEEETTEEEEEPP--TTSSBB-EEEEESTT----SSSBEEEEE-S-HHHHHHHHHHTT-EEEEEEEE-TTSEEEEEEE-TTS-EEEEEEE--/---SEEEEEEE-S-HHHHHHHHHHHH----EEEEETTEEEEEPP--TTSSBB-EEEEESTT----SSSBEEEEE-S-HHHHHHHHHHTT-EEEEEEEE-TTSEEEEEEE-TTS-EEEEEEE--

Foldseek 3Di:
DDDDDAEDEAEFADQVLQQVLCCQLPVFDWDWDDDPNKIWTWTDDDPPDDDHTYIYIYDDVRAAEQDDDEEEDEDQDQVSSQVSQVVSQKAWPAPWDADPQQGTKTWIQHNGGHIYMYDHGPD/DDDDDAEDEAEFADQVLQQVLCCQLPVFDWDWDDDPNKIWTWTDDDPPDDDHTYIYIYDDVRAAEQDDDEEEDEDQDQVSSQVSQVVSQKAWPAHWDADPQQGTKTWIQHNGGHIYMYDHGPD

Sequence (246 aa):
MKNPASYFEIPVLDIERAVQFYSAVFGYHFVKEQIHGNEMALFPIYEGQEGISGALAQGEIYVPSKNGSLIYLNSSDIDDTLSKVQLNGGAVLLPMTPVGELGFVAEFEDSEGNRIALFQNHEMKNPASYFEIPVLDIERAVQFYSAVFGYHFVKEQIHGNEMALFPIYEGQEGISGALAQGEIYVPSKNGSLIYLNSSDIDDTLSKVQLNGGAVLLPMTPVGELGFVAEFEDSEGNRIALFQNHE

InterPro domains:
  IPR004360 Glyoxalase/fosfomycin resistance/dioxygenase domain [PF00903] (7-117)
  IPR029068 Glyoxalase/Bleomycin resistance protein/Dihydroxybiphenyl dioxygenase [G3DSA:3.10.180.10] (6-122)
  IPR029068 Glyoxalase/Bleomycin resistance protein/Dihydroxybiphenyl dioxygenase [SSF54593] (6-122)
  IPR037523 Vicinal oxygen chelate (VOC), core domain [PS51819] (4-121)
  IPR052164 Anthracycline and Secondary Metabolite Biosynthesis Protein [PTHR33993] (3-122)

pLDDT: mean 96.73, std 5.27, range [54.06, 98.94]

Solvent-accessible surface area (backbone atoms only — not comparable to full-atom values): 12490 Å² total; per-residue (Å²): 127,67,21,48,28,56,39,37,36,39,29,23,86,46,64,67,62,46,49,52,40,50,24,70,42,72,63,55,66,67,51,77,45,76,54,96,89,22,47,32,35,31,48,55,72,48,86,95,36,58,30,22,34,35,28,40,31,28,47,92,83,31,39,46,24,66,36,17,35,36,48,23,32,64,36,99,46,58,68,63,38,52,49,37,33,44,75,55,64,22,42,82,72,37,66,84,38,77,52,78,91,64,22,34,32,31,27,29,31,46,76,58,49,26,43,38,33,36,37,27,67,68,126,126,69,20,47,27,58,38,38,35,40,27,24,84,45,63,68,60,46,50,53,41,49,25,69,42,71,62,55,68,67,51,76,45,76,53,98,89,22,46,33,37,31,50,56,73,48,87,95,33,56,30,24,32,35,28,40,31,29,45,92,83,32,38,46,23,66,36,18,34,36,48,24,33,62,36,97,46,60,69,61,37,52,51,37,33,45,74,56,65,22,40,82,72,36,67,83,37,77,53,75,90,61,23,35,32,30,28,27,31,44,77,57,48,27,44,38,34,36,36,27,66,68,125

Radius of gyration: 16.83 Å; Cα contacts (8 Å, |Δi|>4): 642; chains: 2; bounding box: 41×45×37 Å